Protein AF-S4XL05-F1 (afdb_monomer)

pLDDT: mean 90.54, std 8.19, range [59.97, 98.25]

Solvent-accessible surface area (backbone atoms only — not comparable to full-atom values): 10954 Å² total; per-residue (Å²): 71,39,59,33,28,29,67,93,35,72,50,73,53,72,49,68,49,98,87,71,51,77,45,82,46,78,39,52,21,44,72,22,72,42,47,60,57,83,82,45,71,68,46,57,101,87,44,79,38,60,66,60,34,13,44,48,33,3,47,52,53,62,66,53,40,74,71,75,60,92,68,80,68,44,71,27,34,97,87,37,78,71,53,74,66,54,45,67,56,27,65,36,46,32,24,37,13,27,32,29,69,77,47,86,90,49,83,57,41,38,37,18,16,16,28,81,89,11,45,69,59,24,55,77,64,50,46,27,41,31,66,23,43,83,46,63,40,91,86,80,67,49,76,44,75,40,51,47,82,81,35,41,66,77,45,48,37,86,74,46,20,77,45,58,44,90,86,79,57,24,58,34,40,29,52,63,41,67,94,82,34,81,77,47,59,34,67,48,31,29,17,39,17,30,55,70,79,133

Nearest PDB structures (foldseek):
  1a6r-assembly1_A  TM=4.805E-01  e=1.455E+00  Saccharomyces cerevisiae
  8q72-assembly1_J  TM=6.892E-01  e=5.358E+00  Escherichia coli
  2dzy-assembly1_A  TM=4.688E-01  e=1.865E+00  Saccharomyces cerevisiae
  2yjf-assembly2_D  TM=3.693E-01  e=6.066E+00  Oryctolagus cuniculus

Radius of gyration: 18.15 Å; Cα contacts (8 Å, |Δi|>4): 423; chains: 1; bounding box: 49×52×52 Å

Organism: NCBI:txid1254432

Sequence (198 aa):
MSCSLRPDQTFSFSWTDANGVVHPEVYRGDLGYAHWWTTTPLGTATTNNTYVQGQITACLAARMNWYGVSVRISLRNNEMASTPEERAAFPVREGAFWGNVFSTTQAPYLRACYSPAGVARARQLQRDCAAGHLSVDPVTGATAVQPCGSMQIVGSCDTVCNGKDYVNGFYRGCIRNSSVSPWERTDEVITTFLTAGP

Secondary structure (DSSP, 8-state):
-TTTS-TT-EEEEEEE-TTS-EEEEEEE--S-TTGGGGTS-SB-SS-B-HHHHHHHHHHHHHH--TT-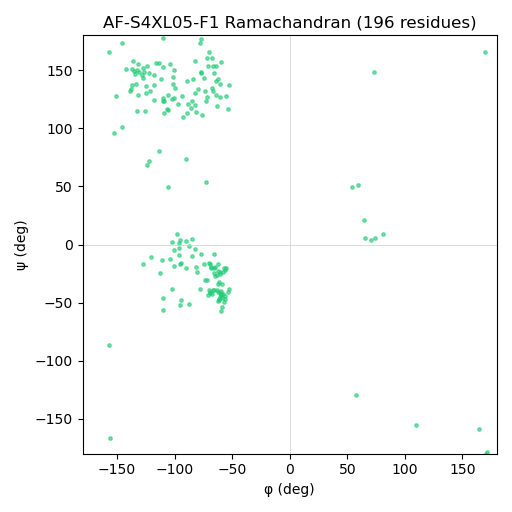-----EEESSSSPPPHHHHHH--EEEEEEEEESS-SSS--EEEEEE-GGGHHHHHHTT--TTT-EEEE-TTT--EEEE-STTEEEEEEHHHHEEEE-TTT--EEEEEEETTTEEEEEES--EEEEEPPP-

Foldseek 3Di:
DALAADQPDKDWDWDADPVRDIDIDIDGYHNNNNPCVVPDPCADPPGHPQLSLFLSLFVVLQQDAPVPDDADKQKDAPSRDDDPVNCQQFVAWFWKKTWGQPDPPDHGAIEIAGAPRRCVVCVVRRNCQRPADWDADPVPRDTDGHHDDRYDHPYHLVPQAPAADPPRGHTAFGQHDVVVPSRHTDRSMMIITHGDDD

Structure (mmCIF, N/CA/C/O backbone):
data_AF-S4XL05-F1
#
_entry.id   AF-S4XL05-F1
#
loop_
_atom_site.group_PDB
_atom_site.id
_atom_site.type_symbol
_atom_site.label_atom_id
_atom_site.label_alt_id
_atom_site.label_comp_id
_atom_site.label_asym_id
_atom_site.label_entity_id
_atom_site.label_seq_id
_atom_site.pdbx_PDB_ins_code
_atom_site.Cartn_x
_atom_site.Cartn_y
_atom_site.Cartn_z
_atom_site.occupancy
_atom_site.B_iso_or_equiv
_atom_site.auth_seq_id
_atom_site.auth_comp_id
_atom_site.auth_asym_id
_atom_site.auth_atom_id
_atom_site.pdbx_PDB_model_num
ATOM 1 N N . MET A 1 1 ? 15.005 8.178 -2.106 1.00 67.94 1 MET A N 1
ATOM 2 C CA . MET A 1 1 ? 14.517 7.219 -3.125 1.00 67.94 1 MET A CA 1
ATOM 3 C C . MET A 1 1 ? 14.311 5.831 -2.500 1.00 67.94 1 MET A C 1
ATOM 5 O O . MET A 1 1 ? 14.899 4.862 -2.954 1.00 67.94 1 MET A O 1
ATOM 9 N N . SER A 1 2 ? 13.509 5.713 -1.430 1.00 77.38 2 SER A N 1
ATOM 10 C CA . SER A 1 2 ? 13.518 4.497 -0.589 1.00 77.38 2 SER A CA 1
ATOM 11 C C . SER A 1 2 ? 12.908 3.268 -1.280 1.00 77.38 2 SER A C 1
ATOM 13 O O . SER A 1 2 ? 13.514 2.208 -1.257 1.00 77.38 2 SER A O 1
ATOM 15 N N . CYS A 1 3 ? 11.775 3.406 -1.979 1.00 81.00 3 CYS A N 1
ATOM 16 C CA . CYS A 1 3 ? 11.134 2.290 -2.694 1.00 81.00 3 CYS A CA 1
ATOM 17 C C . CYS A 1 3 ? 11.897 1.798 -3.936 1.00 81.00 3 CYS A C 1
ATOM 19 O O . CYS A 1 3 ? 11.588 0.729 -4.453 1.00 81.00 3 CYS A O 1
ATOM 21 N N . SER A 1 4 ? 12.853 2.571 -4.450 1.00 77.62 4 SER A N 1
ATOM 22 C CA . SER A 1 4 ? 13.561 2.249 -5.690 1.00 77.62 4 SER A CA 1
ATOM 23 C C . SER A 1 4 ? 15.012 1.873 -5.439 1.00 77.62 4 SER A C 1
ATOM 25 O O . SER A 1 4 ? 15.424 0.777 -5.790 1.00 77.62 4 SER A O 1
ATOM 27 N N . LEU A 1 5 ? 15.787 2.742 -4.799 1.00 80.75 5 LEU A N 1
ATOM 28 C CA . LEU A 1 5 ? 17.223 2.549 -4.628 1.00 80.75 5 LEU A CA 1
ATOM 29 C C . LEU A 1 5 ? 17.532 1.773 -3.345 1.00 80.75 5 LEU A C 1
ATOM 31 O O . LEU A 1 5 ? 16.891 1.993 -2.315 1.00 80.75 5 LEU A O 1
ATOM 35 N N . ARG A 1 6 ? 18.519 0.875 -3.409 1.00 83.25 6 ARG A N 1
ATOM 36 C CA . ARG A 1 6 ? 19.076 0.147 -2.254 1.00 83.25 6 ARG A CA 1
ATOM 37 C C . ARG A 1 6 ? 19.886 1.080 -1.341 1.00 83.25 6 ARG A C 1
ATOM 39 O O . ARG A 1 6 ? 20.255 2.168 -1.789 1.00 83.25 6 ARG A O 1
ATOM 46 N N . PRO A 1 7 ? 20.236 0.678 -0.103 1.00 85.00 7 PRO A N 1
ATOM 47 C CA . PRO A 1 7 ? 21.012 1.532 0.799 1.00 85.00 7 PRO A CA 1
ATOM 48 C C . PRO A 1 7 ? 22.399 1.908 0.249 1.00 85.00 7 PRO A C 1
ATOM 50 O O . PRO A 1 7 ? 22.938 2.947 0.618 1.00 85.00 7 PRO A O 1
ATOM 53 N N . ASP A 1 8 ? 22.966 1.083 -0.642 1.00 85.75 8 ASP A N 1
ATOM 54 C CA . ASP A 1 8 ? 24.247 1.306 -1.330 1.00 85.75 8 ASP A CA 1
ATOM 55 C C . ASP A 1 8 ? 24.139 2.215 -2.568 1.00 85.75 8 ASP A C 1
ATOM 57 O O . ASP A 1 8 ? 25.151 2.531 -3.189 1.00 85.75 8 ASP A O 1
ATOM 61 N N . GLN A 1 9 ? 22.933 2.648 -2.941 1.00 84.12 9 GLN A N 1
ATOM 62 C CA . GLN A 1 9 ? 22.677 3.436 -4.145 1.00 84.12 9 GLN A CA 1
ATOM 63 C C . GLN A 1 9 ? 22.255 4.872 -3.806 1.00 84.12 9 GLN A C 1
ATOM 65 O O . GLN A 1 9 ? 21.487 5.130 -2.874 1.00 84.12 9 GLN A O 1
ATOM 70 N N . THR A 1 10 ? 22.713 5.827 -4.614 1.00 87.19 10 THR A N 1
ATOM 71 C CA . THR A 1 10 ? 22.344 7.243 -4.517 1.00 87.19 10 THR A CA 1
ATOM 72 C C . THR A 1 10 ? 21.980 7.800 -5.889 1.00 87.19 10 THR A C 1
ATOM 74 O O . THR A 1 10 ? 22.483 7.350 -6.917 1.00 87.19 10 THR A O 1
ATOM 77 N N . PHE A 1 11 ? 21.082 8.781 -5.905 1.00 85.56 11 PHE A N 1
ATOM 78 C CA . PHE A 1 11 ? 20.771 9.584 -7.081 1.00 85.56 11 PHE A CA 1
ATOM 79 C C . PHE A 1 11 ? 21.126 11.034 -6.786 1.00 85.56 11 PHE A C 1
ATOM 81 O O . PHE A 1 11 ? 20.625 11.594 -5.810 1.00 85.56 11 PHE A O 1
ATOM 88 N N . SER A 1 12 ? 21.972 11.623 -7.625 1.00 91.25 12 SER A N 1
ATOM 89 C CA . SER A 1 12 ? 22.427 13.000 -7.467 1.00 91.25 12 SER A CA 1
ATOM 90 C C . SER A 1 12 ? 22.147 13.791 -8.736 1.00 91.25 12 SER A C 1
ATOM 92 O O . SER A 1 12 ? 22.410 13.308 -9.836 1.00 91.25 12 SER A O 1
ATOM 94 N N . PHE A 1 13 ? 21.643 15.008 -8.586 1.00 92.06 13 PHE A N 1
ATOM 95 C CA . PHE A 1 13 ? 21.501 15.965 -9.680 1.00 92.06 13 PHE A CA 1
ATOM 96 C C . PHE A 1 13 ? 21.715 17.381 -9.158 1.00 92.06 13 PHE A C 1
ATOM 98 O O . PHE A 1 13 ? 21.847 17.595 -7.957 1.00 92.06 13 PHE A O 1
ATOM 105 N N . SER A 1 14 ? 21.749 18.353 -10.057 1.00 95.69 14 SER A N 1
ATOM 106 C CA . SER A 1 14 ? 21.735 19.763 -9.690 1.00 95.69 14 SER A CA 1
ATOM 107 C C . SER A 1 14 ? 20.651 20.489 -10.463 1.00 95.69 14 SER A C 1
ATOM 109 O O . SER A 1 14 ? 20.404 20.167 -11.626 1.00 95.69 14 SER A O 1
ATOM 111 N N . TRP A 1 15 ? 20.033 21.481 -9.841 1.00 93.88 15 TRP A N 1
ATOM 112 C CA . TRP A 1 15 ? 19.086 22.375 -10.495 1.00 93.88 15 TRP A CA 1
ATOM 113 C C . TRP A 1 15 ? 19.494 23.827 -10.252 1.00 93.88 15 TRP A C 1
ATOM 115 O O . TRP A 1 15 ? 20.165 24.132 -9.271 1.00 93.88 15 TRP A O 1
ATOM 125 N N . THR A 1 16 ? 19.138 24.717 -11.173 1.00 97.44 16 THR A N 1
ATOM 126 C CA . THR A 1 16 ? 19.448 26.146 -11.063 1.00 97.44 16 THR A CA 1
ATOM 127 C C . THR A 1 16 ? 18.181 26.900 -10.701 1.00 97.44 16 THR A C 1
ATOM 129 O O . THR A 1 16 ? 17.148 26.706 -11.345 1.00 97.44 16 THR A O 1
ATOM 132 N N . ASP A 1 17 ? 18.239 27.731 -9.664 1.00 95.31 17 ASP A N 1
ATOM 133 C CA . ASP A 1 17 ? 17.101 28.554 -9.265 1.00 95.31 17 ASP A CA 1
ATOM 134 C C . ASP A 1 17 ? 16.911 29.781 -10.171 1.00 95.31 17 ASP A C 1
ATOM 136 O O . ASP A 1 17 ? 17.699 30.058 -11.078 1.00 95.31 17 ASP A O 1
ATOM 140 N N . ALA A 1 18 ? 15.847 30.545 -9.916 1.00 95.44 18 ALA A N 1
ATOM 141 C CA . ALA A 1 18 ? 15.533 31.752 -10.680 1.00 95.44 18 ALA A CA 1
ATOM 142 C C . ALA A 1 18 ? 16.612 32.852 -10.578 1.00 95.44 18 ALA A C 1
ATOM 144 O O . ALA A 1 18 ? 16.637 33.753 -11.413 1.00 95.44 18 ALA A O 1
ATOM 145 N N . ASN A 1 19 ? 17.504 32.776 -9.586 1.00 96.50 19 ASN A N 1
ATOM 146 C CA . ASN A 1 19 ? 18.608 33.712 -9.379 1.00 96.50 19 ASN A CA 1
ATOM 147 C C . ASN A 1 19 ? 19.922 33.216 -10.009 1.00 96.50 19 ASN A C 1
ATOM 149 O O . ASN A 1 19 ? 20.957 33.863 -9.851 1.00 96.50 19 ASN A O 1
ATOM 153 N N . GLY A 1 20 ? 19.907 32.077 -10.710 1.00 96.06 20 GLY A N 1
ATOM 154 C CA . GLY A 1 20 ? 21.095 31.494 -11.329 1.00 96.06 20 GLY A CA 1
ATOM 155 C C . GLY A 1 20 ? 21.976 30.687 -10.369 1.00 96.06 20 GLY A C 1
ATOM 156 O O . GLY A 1 20 ? 23.074 30.287 -10.756 1.00 96.06 20 GLY A O 1
ATOM 157 N N . VAL A 1 21 ? 21.531 30.422 -9.136 1.00 97.50 21 VAL A N 1
ATOM 158 C CA . VAL A 1 21 ? 22.295 29.633 -8.159 1.00 97.50 21 VAL A CA 1
ATOM 159 C C . VAL A 1 21 ? 22.084 28.146 -8.424 1.00 97.50 21 VAL A C 1
ATOM 161 O O . VAL A 1 21 ? 20.953 27.686 -8.563 1.00 97.50 21 VAL A O 1
ATOM 164 N N . VAL A 1 22 ? 23.178 27.384 -8.498 1.00 97.06 22 VAL A N 1
ATOM 165 C CA . VAL A 1 22 ? 23.147 25.924 -8.667 1.00 97.06 22 VAL A CA 1
ATOM 166 C C . VAL A 1 22 ? 22.990 25.247 -7.306 1.00 97.06 22 VAL A C 1
ATOM 168 O O . VAL A 1 22 ? 23.831 25.414 -6.424 1.00 97.06 22 VAL A O 1
ATOM 171 N N . HIS A 1 23 ? 21.952 24.429 -7.167 1.00 95.44 23 HIS A N 1
ATOM 172 C CA . HIS A 1 23 ? 21.632 23.647 -5.976 1.00 95.44 23 HIS A CA 1
ATOM 173 C C . HIS A 1 23 ? 21.884 22.158 -6.246 1.00 95.44 23 HIS A C 1
ATOM 175 O O . HIS A 1 23 ? 21.195 21.576 -7.090 1.00 95.44 23 HIS A O 1
ATOM 181 N N . PRO A 1 24 ? 22.875 21.524 -5.591 1.00 95.69 24 PRO A N 1
ATOM 182 C CA . PRO A 1 24 ? 23.078 20.083 -5.678 1.00 95.69 24 PRO A CA 1
ATOM 183 C C . PRO A 1 24 ? 22.101 19.337 -4.761 1.00 95.69 24 PRO A C 1
ATOM 185 O O . PRO A 1 24 ? 21.969 19.653 -3.582 1.00 95.69 24 PRO A O 1
ATOM 188 N N . GLU A 1 25 ? 21.475 18.291 -5.286 1.00 94.00 25 GLU A N 1
ATOM 189 C CA . GLU A 1 25 ? 20.555 17.407 -4.576 1.00 94.00 25 GLU A CA 1
ATOM 190 C C . GLU A 1 25 ? 21.106 15.982 -4.554 1.00 94.00 25 GLU A C 1
ATOM 192 O O . GLU A 1 25 ? 21.588 15.475 -5.571 1.00 94.00 25 GLU A O 1
ATOM 197 N N . VAL A 1 26 ? 21.008 15.313 -3.401 1.00 90.38 26 VAL A N 1
ATOM 198 C CA . VAL A 1 26 ? 21.433 13.916 -3.236 1.00 90.38 26 VAL A CA 1
ATOM 199 C C . VAL A 1 26 ? 20.356 13.125 -2.508 1.00 90.38 26 VAL A C 1
ATOM 201 O O . VAL A 1 26 ? 20.105 13.309 -1.318 1.00 90.38 26 VAL A O 1
ATOM 204 N N . TYR A 1 27 ? 19.775 12.156 -3.205 1.00 85.81 27 TYR A N 1
ATOM 205 C CA . TYR A 1 27 ? 18.782 11.245 -2.660 1.00 85.81 27 TYR A CA 1
ATOM 206 C C . TYR A 1 27 ? 19.389 9.867 -2.434 1.00 85.81 27 TYR A C 1
ATOM 208 O O . TYR A 1 27 ? 19.727 9.155 -3.380 1.00 85.81 27 TYR A O 1
ATOM 216 N N . ARG A 1 28 ? 19.459 9.446 -1.170 1.00 86.19 28 ARG A N 1
ATOM 217 C CA . ARG A 1 28 ? 19.870 8.083 -0.814 1.00 86.19 28 ARG A CA 1
ATOM 218 C C . ARG A 1 28 ? 18.740 7.075 -1.041 1.00 86.19 28 ARG A C 1
ATOM 220 O O . ARG A 1 28 ? 17.547 7.411 -0.934 1.00 86.19 28 ARG A O 1
ATOM 227 N N . GLY A 1 29 ? 19.123 5.857 -1.403 1.00 84.56 29 GLY A N 1
ATOM 228 C CA . GLY A 1 29 ? 18.263 4.686 -1.343 1.00 84.56 29 GLY A CA 1
ATOM 229 C C . GLY A 1 29 ? 18.122 4.135 0.072 1.00 84.56 29 GLY A C 1
ATOM 230 O O . GLY A 1 29 ? 18.737 4.635 1.012 1.00 84.56 29 GLY A O 1
ATOM 231 N N . ASP A 1 30 ? 17.240 3.152 0.219 1.00 82.94 30 ASP A N 1
ATOM 232 C CA . ASP A 1 30 ? 16.905 2.506 1.488 1.00 82.94 30 ASP A CA 1
ATOM 233 C C . ASP A 1 30 ? 16.321 1.108 1.211 1.00 82.94 30 ASP A C 1
ATOM 235 O O . ASP A 1 30 ? 17.077 0.156 1.103 1.00 82.94 30 ASP A O 1
ATOM 239 N N . LEU A 1 31 ? 15.017 0.947 0.971 1.00 80.50 31 LEU A N 1
ATOM 240 C CA . LEU A 1 31 ? 14.412 -0.383 0.792 1.00 80.50 31 LEU A CA 1
ATOM 241 C C . LEU A 1 31 ? 14.957 -1.151 -0.428 1.00 80.50 31 LEU A C 1
ATOM 243 O O . LEU A 1 31 ? 15.034 -2.374 -0.399 1.00 80.50 31 LEU A O 1
ATOM 247 N N . GLY A 1 32 ? 15.301 -0.450 -1.516 1.00 75.06 32 GLY A N 1
ATOM 248 C CA . GLY A 1 32 ? 15.831 -1.086 -2.727 1.00 75.06 32 GLY A CA 1
ATOM 249 C C . GLY A 1 32 ? 14.859 -2.016 -3.436 1.00 75.06 32 GLY A C 1
ATOM 250 O O . GLY A 1 3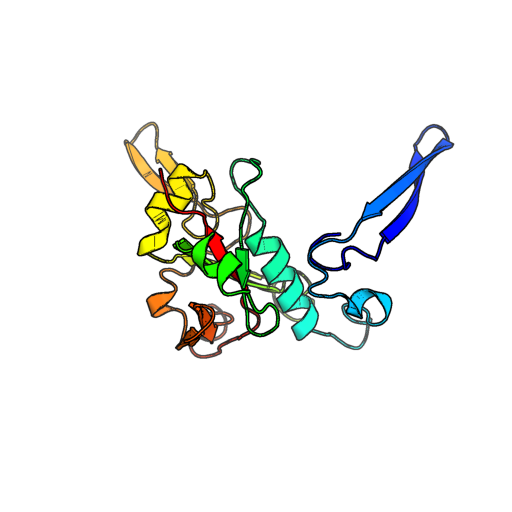2 ? 15.280 -2.896 -4.188 1.00 75.06 32 GLY A O 1
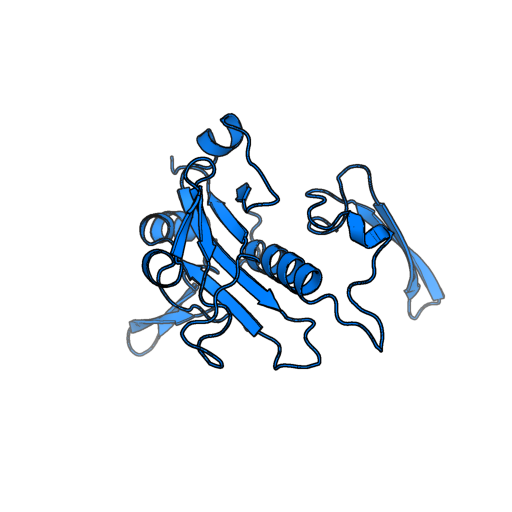ATOM 251 N N . TYR A 1 33 ? 13.564 -1.829 -3.180 1.00 76.44 33 TYR A N 1
ATOM 252 C CA . TYR A 1 33 ? 12.542 -2.753 -3.633 1.00 76.44 33 TYR A CA 1
ATOM 253 C C . TYR A 1 33 ? 12.519 -2.879 -5.161 1.00 76.44 33 TYR A C 1
ATOM 255 O O . TYR A 1 33 ? 12.566 -3.983 -5.688 1.00 76.44 33 TYR A O 1
ATOM 263 N N . ALA A 1 34 ? 12.595 -1.750 -5.864 1.00 73.50 34 ALA A N 1
ATOM 264 C CA . ALA A 1 34 ? 12.744 -1.707 -7.314 1.00 73.50 34 ALA A CA 1
ATOM 265 C C . ALA A 1 34 ? 14.165 -1.312 -7.757 1.00 73.50 34 ALA A C 1
ATOM 267 O O . ALA A 1 34 ? 14.337 -0.427 -8.595 1.00 73.50 34 ALA A O 1
ATOM 268 N N . HIS A 1 35 ? 15.197 -1.955 -7.203 1.00 70.31 35 HIS A N 1
ATOM 269 C CA . HIS A 1 35 ? 16.605 -1.622 -7.485 1.00 70.31 35 HIS A CA 1
ATOM 270 C C . HIS A 1 35 ? 17.000 -1.717 -8.965 1.00 70.31 35 HIS A C 1
ATOM 272 O O . HIS A 1 35 ? 17.941 -1.051 -9.391 1.00 70.31 35 HIS A O 1
ATOM 278 N N . TRP A 1 36 ? 16.276 -2.507 -9.762 1.00 72.31 36 TRP A N 1
ATOM 279 C CA . TRP A 1 36 ? 16.452 -2.601 -11.215 1.00 72.31 36 TRP A CA 1
ATOM 280 C C . TRP A 1 36 ? 16.109 -1.307 -11.965 1.00 72.31 36 TRP A C 1
ATOM 282 O O . TRP A 1 36 ? 16.408 -1.203 -13.151 1.00 72.31 36 TRP A O 1
ATOM 292 N N . TRP A 1 37 ? 15.533 -0.291 -11.314 1.00 70.56 37 TRP A N 1
ATOM 293 C CA . TRP A 1 37 ? 15.337 1.038 -11.907 1.00 70.56 37 TRP A CA 1
ATOM 294 C C . TRP A 1 37 ? 16.615 1.701 -12.409 1.00 70.56 37 TRP A C 1
ATOM 296 O O . TRP A 1 37 ? 16.545 2.575 -13.268 1.00 70.56 37 TRP A O 1
ATOM 306 N N . THR A 1 38 ? 1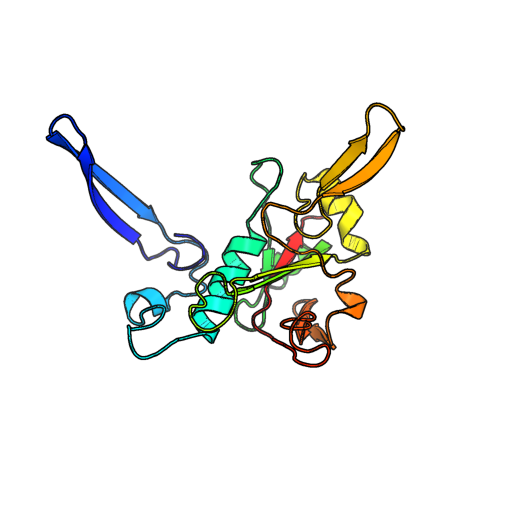7.782 1.296 -11.912 1.00 69.50 38 THR A N 1
ATOM 307 C CA . THR A 1 38 ? 19.051 1.809 -12.437 1.00 69.50 38 THR A CA 1
ATOM 308 C C . THR A 1 38 ? 19.336 1.345 -13.865 1.00 69.50 38 THR A C 1
ATOM 310 O O . THR A 1 38 ? 20.145 1.968 -14.545 1.00 69.50 38 THR A O 1
ATOM 313 N N . THR A 1 39 ? 18.692 0.271 -14.330 1.00 72.88 39 THR A N 1
ATOM 314 C CA . THR A 1 39 ? 18.932 -0.328 -15.653 1.00 72.88 39 THR A CA 1
ATOM 315 C C . THR A 1 39 ? 17.665 -0.515 -16.484 1.00 72.88 39 THR A C 1
ATOM 317 O O . THR A 1 39 ? 17.759 -0.700 -17.694 1.00 72.88 39 THR A O 1
ATOM 320 N N . THR A 1 40 ? 16.484 -0.457 -15.865 1.00 73.31 40 THR A N 1
ATOM 321 C CA . THR A 1 40 ? 15.197 -0.728 -16.513 1.00 73.31 40 THR A CA 1
ATOM 322 C C . THR A 1 40 ? 14.242 0.449 -16.315 1.00 73.31 40 THR A C 1
ATOM 324 O O . THR A 1 40 ? 13.830 0.706 -15.179 1.00 73.31 40 THR A O 1
ATOM 327 N N . PRO A 1 41 ? 13.844 1.158 -17.388 1.00 75.69 41 PRO A N 1
ATOM 328 C CA . PRO A 1 41 ? 12.867 2.232 -17.270 1.00 75.69 41 PRO A CA 1
ATOM 329 C C . PRO A 1 41 ? 11.485 1.680 -16.878 1.00 75.69 41 PRO A C 1
ATOM 331 O O . PRO A 1 41 ? 11.133 0.546 -17.203 1.00 75.69 41 PRO A O 1
ATOM 334 N N . LEU A 1 42 ? 10.668 2.515 -16.224 1.00 76.12 42 LEU A N 1
ATOM 335 C CA . LEU A 1 42 ? 9.256 2.228 -15.892 1.00 76.12 42 LEU A CA 1
ATOM 336 C C . LEU A 1 42 ? 8.392 1.858 -17.111 1.00 76.12 42 LEU A C 1
ATOM 338 O O . LEU A 1 42 ? 7.311 1.284 -16.978 1.00 76.12 42 LEU A O 1
ATOM 342 N N . GLY A 1 43 ? 8.862 2.239 -18.289 1.00 72.00 43 GLY A N 1
ATOM 343 C CA . GLY A 1 43 ? 8.272 2.021 -19.592 1.00 72.00 43 GLY A CA 1
ATOM 344 C C . GLY A 1 43 ? 9.032 2.860 -20.615 1.00 72.00 43 GLY A C 1
ATOM 345 O O . GLY A 1 43 ? 9.800 3.755 -20.260 1.00 72.00 43 GLY A O 1
ATOM 346 N N . THR A 1 44 ? 8.832 2.567 -21.887 1.00 67.50 44 THR A N 1
ATOM 347 C CA . THR A 1 44 ? 9.212 3.443 -22.995 1.00 67.50 44 THR A CA 1
ATOM 348 C C . THR A 1 44 ? 7.946 4.009 -23.635 1.00 67.50 44 THR A C 1
ATOM 350 O O . THR A 1 44 ? 6.832 3.637 -23.264 1.00 67.50 44 THR A O 1
ATOM 353 N N . ALA A 1 45 ? 8.096 4.872 -24.641 1.00 60.78 45 ALA A N 1
ATOM 354 C CA . ALA A 1 45 ? 6.961 5.324 -25.445 1.00 60.78 45 ALA A CA 1
ATOM 355 C C . ALA A 1 45 ? 6.190 4.163 -26.117 1.00 60.78 45 ALA A C 1
ATOM 357 O O . ALA A 1 45 ? 5.035 4.343 -26.493 1.00 60.78 45 ALA A O 1
ATOM 358 N N . THR A 1 46 ? 6.806 2.983 -26.267 1.00 59.97 46 THR A N 1
ATOM 359 C CA . THR A 1 46 ? 6.237 1.827 -26.980 1.00 59.97 46 THR A CA 1
ATOM 360 C C . THR A 1 46 ? 6.081 0.566 -26.125 1.00 59.97 46 THR A C 1
ATOM 362 O O . THR A 1 46 ? 5.419 -0.376 -26.553 1.00 59.97 46 THR A O 1
ATOM 365 N N . THR A 1 47 ? 6.643 0.523 -24.914 1.00 65.38 47 THR A N 1
ATOM 366 C CA . THR A 1 47 ? 6.545 -0.625 -23.998 1.00 65.38 47 THR A CA 1
ATOM 367 C C . THR A 1 47 ? 6.159 -0.173 -22.599 1.00 65.38 47 THR A C 1
ATOM 369 O O . THR A 1 47 ? 6.793 0.702 -22.020 1.00 65.38 47 THR A O 1
ATOM 372 N N . ASN A 1 48 ? 5.126 -0.786 -22.024 1.00 75.38 48 ASN A N 1
ATOM 373 C CA . ASN A 1 48 ? 4.665 -0.459 -20.681 1.00 75.38 48 ASN A CA 1
ATOM 374 C C . ASN A 1 48 ? 5.055 -1.583 -19.707 1.00 75.38 48 ASN A C 1
ATOM 376 O O . ASN A 1 48 ? 4.591 -2.711 -19.863 1.00 75.38 48 ASN A O 1
ATOM 380 N N . ASN A 1 49 ? 5.910 -1.301 -18.715 1.00 84.56 49 ASN A N 1
ATOM 381 C CA . ASN A 1 49 ? 6.261 -2.275 -17.680 1.00 84.56 49 ASN A CA 1
ATOM 382 C C . ASN A 1 49 ? 5.285 -2.154 -16.502 1.00 84.56 49 ASN A C 1
ATOM 384 O O . ASN A 1 49 ? 5.606 -1.617 -15.439 1.00 84.56 49 ASN A O 1
ATOM 388 N N . THR A 1 50 ? 4.059 -2.637 -16.716 1.00 86.69 50 THR A N 1
ATOM 389 C CA . THR A 1 50 ? 2.950 -2.496 -15.760 1.00 86.69 50 THR A CA 1
ATOM 390 C C . THR A 1 50 ? 3.236 -3.162 -14.422 1.00 86.69 50 THR A C 1
ATOM 392 O O . THR A 1 50 ? 2.803 -2.648 -13.397 1.00 86.69 50 THR A O 1
ATOM 395 N N . TYR A 1 51 ? 4.004 -4.254 -14.424 1.00 86.62 51 TYR A N 1
ATOM 396 C CA . TYR A 1 51 ? 4.439 -4.924 -13.203 1.00 86.62 51 TYR A CA 1
ATOM 397 C C . TYR A 1 51 ? 5.249 -3.977 -12.310 1.00 86.62 51 TYR A C 1
ATOM 399 O O . TYR A 1 51 ? 4.898 -3.738 -11.157 1.00 86.62 51 TYR A O 1
ATOM 407 N N . VAL A 1 52 ? 6.297 -3.359 -12.864 1.00 84.69 52 VAL A N 1
ATOM 408 C CA . VAL A 1 52 ? 7.172 -2.443 -12.113 1.00 84.69 52 VAL A CA 1
ATOM 409 C C . VAL A 1 52 ? 6.422 -1.191 -11.669 1.00 84.69 52 VAL A C 1
ATOM 411 O O . VAL A 1 52 ? 6.600 -0.722 -10.544 1.00 84.69 52 VAL A O 1
ATOM 414 N N . GLN A 1 53 ? 5.551 -0.662 -12.527 1.00 88.81 53 GLN A N 1
ATOM 415 C CA . GLN A 1 53 ? 4.682 0.452 -12.161 1.00 88.81 53 GLN A CA 1
ATOM 416 C C . GLN A 1 53 ? 3.774 0.099 -10.984 1.00 88.81 53 GLN A C 1
ATOM 418 O O . GLN A 1 53 ? 3.639 0.905 -10.060 1.00 88.81 53 GLN A O 1
ATOM 423 N N . GLY A 1 54 ? 3.188 -1.100 -10.998 1.00 90.94 54 GLY A N 1
ATOM 424 C CA . GLY A 1 54 ? 2.324 -1.588 -9.933 1.00 90.94 54 GLY A CA 1
ATOM 425 C C . GLY A 1 54 ? 3.059 -1.717 -8.607 1.00 90.94 54 GLY A C 1
ATOM 426 O O . GLY A 1 54 ? 2.634 -1.149 -7.601 1.00 90.94 54 GLY A O 1
ATOM 427 N N . GLN A 1 55 ? 4.230 -2.349 -8.631 1.00 89.19 55 GLN A N 1
ATOM 428 C CA . GLN A 1 55 ? 5.066 -2.554 -7.448 1.00 89.19 55 GLN A CA 1
ATOM 429 C C . GLN A 1 55 ? 5.497 -1.240 -6.782 1.00 89.19 55 GLN A C 1
ATOM 431 O O . GLN A 1 55 ? 5.453 -1.086 -5.558 1.00 89.19 55 GLN A O 1
ATOM 436 N N . ILE A 1 56 ? 5.843 -0.234 -7.578 1.00 88.62 56 ILE A N 1
ATOM 437 C CA . ILE A 1 56 ? 6.278 1.062 -7.045 1.00 88.62 56 ILE A CA 1
ATOM 438 C C . ILE A 1 56 ? 5.099 1.889 -6.579 1.00 88.62 56 ILE A C 1
ATOM 440 O O . ILE A 1 56 ? 5.176 2.520 -5.526 1.00 88.62 56 ILE A O 1
ATOM 444 N N . THR A 1 57 ? 3.986 1.828 -7.306 1.00 92.69 57 THR A N 1
ATOM 445 C CA . THR A 1 57 ? 2.729 2.424 -6.856 1.00 92.69 57 THR A CA 1
ATOM 446 C C . THR A 1 57 ? 2.326 1.859 -5.492 1.00 92.69 57 THR A C 1
ATOM 448 O O . THR A 1 57 ? 2.032 2.629 -4.579 1.00 92.69 57 THR A O 1
ATOM 451 N N . ALA A 1 58 ? 2.383 0.535 -5.318 1.00 94.44 58 ALA A N 1
ATOM 452 C CA . ALA A 1 58 ? 2.091 -0.139 -4.057 1.00 94.44 58 ALA A CA 1
ATOM 453 C C . ALA A 1 58 ? 3.027 0.322 -2.925 1.00 94.44 58 ALA A C 1
ATOM 455 O O . ALA A 1 58 ? 2.565 0.596 -1.818 1.00 94.44 58 ALA A O 1
ATOM 456 N N . CYS A 1 59 ? 4.327 0.478 -3.199 1.00 92.62 59 CYS A N 1
ATOM 457 C CA . CYS A 1 59 ? 5.295 0.892 -2.181 1.00 92.62 59 CYS A CA 1
ATOM 458 C C . CYS A 1 59 ? 5.094 2.351 -1.758 1.00 92.62 59 CYS A C 1
ATOM 460 O O . CYS A 1 59 ? 5.146 2.668 -0.567 1.00 92.62 59 CYS A O 1
ATOM 462 N N . LEU A 1 60 ? 4.819 3.236 -2.721 1.00 91.88 60 LEU A N 1
ATOM 463 C CA . LEU A 1 60 ? 4.485 4.633 -2.448 1.00 91.88 60 LEU A CA 1
ATOM 464 C C . LEU A 1 60 ? 3.208 4.725 -1.609 1.00 91.88 60 LEU A C 1
ATOM 466 O O . LEU A 1 60 ? 3.210 5.387 -0.574 1.00 91.88 60 LEU A O 1
ATOM 470 N N . ALA A 1 61 ? 2.157 4.003 -2.001 1.00 95.25 61 ALA A N 1
ATOM 471 C CA . ALA A 1 61 ? 0.884 3.946 -1.288 1.00 95.25 61 ALA A CA 1
ATOM 472 C C . ALA A 1 61 ? 1.034 3.453 0.156 1.00 95.25 61 ALA A C 1
ATOM 474 O O . ALA A 1 61 ? 0.523 4.083 1.078 1.00 95.25 61 ALA A O 1
ATOM 475 N N . ALA A 1 62 ? 1.801 2.381 0.364 1.00 95.06 62 ALA A N 1
ATOM 476 C CA . ALA A 1 62 ? 2.077 1.814 1.683 1.00 95.06 62 ALA A CA 1
ATOM 477 C C . ALA A 1 62 ? 2.789 2.797 2.633 1.00 95.06 62 ALA A C 1
ATOM 479 O O . ALA A 1 62 ? 2.707 2.667 3.858 1.00 95.06 62 ALA A O 1
ATOM 480 N N . ARG A 1 63 ? 3.492 3.793 2.087 1.00 92.56 63 ARG A N 1
ATOM 481 C CA . ARG A 1 63 ? 4.197 4.828 2.853 1.00 92.56 63 ARG A CA 1
ATOM 482 C C . ARG A 1 63 ? 3.401 6.120 3.023 1.00 92.56 63 ARG A C 1
ATOM 484 O O . ARG A 1 63 ? 3.830 6.968 3.802 1.00 92.56 63 ARG A O 1
ATOM 491 N N . MET A 1 64 ? 2.266 6.274 2.343 1.00 92.44 64 MET A N 1
ATOM 492 C CA . MET A 1 64 ? 1.405 7.437 2.536 1.00 92.44 64 MET A CA 1
ATOM 493 C C . MET A 1 64 ? 0.864 7.454 3.963 1.00 92.44 64 MET A C 1
ATOM 495 O O . MET A 1 64 ? 0.502 6.419 4.524 1.00 92.44 64 MET A O 1
ATOM 499 N N . ASN A 1 65 ? 0.803 8.649 4.542 1.00 90.25 65 ASN A N 1
ATOM 500 C CA . ASN A 1 65 ? 0.185 8.860 5.834 1.00 90.25 65 ASN A CA 1
ATOM 501 C C . ASN A 1 65 ? -0.627 10.156 5.832 1.00 90.25 65 ASN A C 1
ATOM 503 O O . ASN A 1 65 ? -0.117 11.201 5.436 1.00 90.25 65 ASN A O 1
ATOM 507 N N . TRP A 1 66 ? -1.863 10.083 6.324 1.00 93.94 66 TRP A N 1
ATOM 508 C CA . TRP A 1 66 ? -2.769 11.224 6.455 1.00 93.94 66 TRP A CA 1
ATOM 509 C C . TRP A 1 66 ? -2.179 12.340 7.321 1.00 93.94 66 TRP A C 1
ATOM 511 O O . TRP A 1 66 ? -2.259 13.515 6.981 1.00 93.94 66 TRP A O 1
ATOM 521 N N . TYR A 1 67 ? -1.556 11.965 8.438 1.00 93.31 67 TYR A N 1
ATOM 522 C CA . TYR A 1 67 ? -1.133 12.908 9.473 1.00 93.31 67 TYR A CA 1
ATOM 523 C C . TYR A 1 67 ? 0.258 13.509 9.238 1.00 93.31 67 TYR A C 1
ATOM 525 O O . TYR A 1 67 ? 0.737 14.274 10.068 1.00 93.31 67 TYR A O 1
ATOM 533 N N . GLY A 1 68 ? 0.951 13.123 8.160 1.00 89.19 68 GLY A N 1
ATOM 534 C CA . GLY A 1 68 ? 2.324 13.567 7.890 1.00 89.19 68 GLY A CA 1
ATOM 535 C C . GLY A 1 68 ? 3.368 13.087 8.910 1.00 89.19 68 GLY A C 1
ATOM 536 O O . GLY A 1 68 ? 4.531 13.473 8.816 1.00 89.19 68 GLY A O 1
ATOM 537 N N . VAL A 1 69 ? 2.991 12.235 9.871 1.00 91.56 69 VAL A N 1
ATOM 538 C CA . VAL A 1 69 ? 3.918 11.698 10.874 1.00 91.56 69 VAL A CA 1
ATOM 539 C C . VAL A 1 69 ? 4.673 10.487 10.336 1.00 91.56 69 VAL A C 1
ATOM 541 O O . VAL A 1 69 ? 4.120 9.649 9.616 1.00 91.56 69 VAL A O 1
ATOM 544 N N . SER A 1 70 ? 5.950 10.387 10.703 1.00 90.19 70 SER A N 1
ATOM 545 C CA . SER A 1 70 ? 6.790 9.241 10.359 1.00 90.19 70 SER A CA 1
ATOM 546 C C . SER A 1 70 ? 6.557 8.103 11.342 1.00 90.19 70 SER A C 1
ATOM 548 O O . SER A 1 70 ? 6.807 8.239 12.536 1.00 90.19 70 SER A O 1
ATOM 550 N N . VAL A 1 71 ? 6.118 6.959 10.824 1.00 92.31 71 VAL A N 1
ATOM 551 C CA . VAL A 1 71 ? 5.872 5.748 11.611 1.00 92.31 71 VAL A CA 1
ATOM 552 C C . VAL A 1 71 ? 6.725 4.628 11.056 1.00 92.31 71 VAL A C 1
ATOM 554 O O . VAL A 1 71 ? 6.762 4.400 9.845 1.00 92.31 71 VAL A O 1
ATOM 557 N N . ARG A 1 72 ? 7.416 3.920 11.950 1.00 93.25 72 ARG A N 1
ATOM 558 C CA . ARG A 1 72 ? 8.216 2.762 11.566 1.00 93.25 72 ARG A CA 1
ATOM 559 C C . ARG A 1 72 ? 7.286 1.608 11.204 1.00 93.25 72 ARG A C 1
ATOM 561 O O . ARG A 1 72 ? 6.426 1.233 11.996 1.00 93.25 72 ARG A O 1
ATOM 568 N N . ILE A 1 73 ? 7.490 1.051 10.018 1.00 94.69 73 ILE A N 1
ATOM 569 C CA . ILE A 1 73 ? 6.680 -0.029 9.458 1.00 94.69 73 ILE A CA 1
ATOM 570 C C . ILE A 1 73 ? 7.574 -1.133 8.912 1.00 94.69 73 ILE A C 1
ATOM 572 O O . ILE A 1 73 ? 8.708 -0.876 8.509 1.00 94.69 73 ILE A O 1
ATOM 576 N N . SER A 1 74 ? 7.025 -2.339 8.853 1.00 95.31 74 SER A N 1
ATOM 577 C CA . SER A 1 74 ? 7.566 -3.449 8.075 1.00 95.31 74 SER A CA 1
ATOM 578 C C . SER A 1 74 ? 6.739 -3.593 6.795 1.00 95.31 74 SER A C 1
ATOM 580 O O . SER A 1 74 ? 5.508 -3.666 6.852 1.00 95.31 74 SER A O 1
ATOM 582 N N . LEU A 1 75 ? 7.410 -3.564 5.641 1.00 94.75 75 LEU A N 1
ATOM 583 C CA . LEU A 1 75 ? 6.807 -3.730 4.316 1.00 94.75 75 LEU A CA 1
ATOM 584 C C . LEU A 1 75 ? 7.051 -5.161 3.851 1.00 94.75 75 LEU A C 1
ATOM 586 O O . LEU A 1 75 ? 8.194 -5.607 3.848 1.00 94.75 75 LEU A O 1
ATOM 590 N N . ARG A 1 76 ? 5.995 -5.883 3.467 1.00 94.81 76 ARG A N 1
ATOM 591 C CA . ARG A 1 76 ? 6.111 -7.293 3.071 1.00 94.81 76 ARG A CA 1
ATOM 592 C C . ARG A 1 76 ? 5.281 -7.601 1.835 1.00 94.81 76 ARG A C 1
ATOM 594 O O . ARG A 1 76 ? 4.118 -7.194 1.750 1.00 94.81 76 ARG A O 1
ATOM 601 N N . ASN A 1 77 ? 5.871 -8.365 0.925 1.00 92.88 77 ASN A N 1
ATOM 602 C CA . ASN A 1 77 ? 5.212 -9.014 -0.208 1.00 92.88 77 ASN A CA 1
ATOM 603 C C . ASN A 1 77 ? 6.045 -10.234 -0.659 1.00 92.88 77 ASN A C 1
ATOM 605 O O . ASN A 1 77 ? 6.940 -10.678 0.059 1.00 92.88 77 ASN A O 1
ATOM 609 N N . ASN A 1 78 ? 5.751 -10.785 -1.837 1.00 88.50 78 ASN A N 1
ATOM 610 C CA . ASN A 1 78 ? 6.466 -11.928 -2.415 1.00 88.50 78 ASN A CA 1
ATOM 611 C C . ASN A 1 78 ? 7.942 -11.649 -2.766 1.00 88.50 78 ASN A C 1
ATOM 613 O O . ASN A 1 78 ? 8.714 -12.592 -2.902 1.00 88.50 78 ASN A O 1
ATOM 617 N N . GLU A 1 79 ? 8.333 -10.385 -2.900 1.00 86.25 79 GLU A N 1
ATOM 618 C CA . GLU A 1 79 ? 9.692 -9.953 -3.248 1.00 86.25 79 GLU A CA 1
ATOM 619 C C . GLU A 1 79 ? 10.416 -9.251 -2.083 1.00 86.25 79 GLU A C 1
ATOM 621 O O . GLU A 1 79 ? 11.633 -9.082 -2.108 1.00 86.25 79 GLU A O 1
ATOM 626 N N . MET A 1 80 ? 9.680 -8.879 -1.035 1.00 86.06 80 MET A N 1
ATOM 627 C CA . MET A 1 80 ? 10.171 -8.325 0.225 1.00 86.06 80 MET A CA 1
ATOM 628 C C . MET A 1 80 ? 9.888 -9.318 1.342 1.00 86.06 80 MET A C 1
ATOM 630 O O . MET A 1 80 ? 8.906 -9.208 2.087 1.00 86.06 80 MET A O 1
ATOM 634 N N . ALA A 1 81 ? 10.762 -10.317 1.427 1.00 78.62 81 ALA A N 1
ATOM 635 C CA . ALA A 1 81 ? 10.772 -11.234 2.550 1.00 78.62 81 ALA A CA 1
ATOM 636 C C . ALA A 1 81 ? 11.158 -10.489 3.834 1.00 78.62 81 ALA A C 1
ATOM 638 O O . ALA A 1 81 ? 11.969 -9.566 3.823 1.00 78.62 81 ALA A O 1
ATOM 639 N N . SER A 1 82 ? 10.590 -10.939 4.948 1.00 90.38 82 SER A N 1
ATOM 640 C CA . SER A 1 82 ? 10.923 -10.432 6.281 1.00 90.38 82 SER A CA 1
ATOM 641 C C . SER A 1 82 ? 11.811 -11.426 7.017 1.00 90.38 82 SER A C 1
ATOM 643 O O . SER A 1 82 ? 11.742 -12.637 6.766 1.00 90.38 82 SER A O 1
ATOM 645 N N . THR A 1 83 ? 12.605 -10.956 7.975 1.00 93.81 83 THR A N 1
ATOM 646 C CA . THR A 1 83 ? 13.278 -11.868 8.912 1.00 93.81 83 THR A CA 1
ATOM 647 C C . THR A 1 83 ? 12.324 -12.273 10.044 1.00 93.81 83 THR A C 1
ATOM 649 O O . THR A 1 83 ? 11.344 -11.567 10.309 1.00 93.81 83 THR A O 1
ATOM 652 N N . PRO A 1 84 ? 12.552 -13.407 10.730 1.00 95.56 84 PRO A N 1
ATOM 653 C CA . PRO A 1 84 ? 11.780 -13.757 11.924 1.00 95.56 84 PRO A CA 1
ATOM 654 C C . PRO A 1 84 ? 11.754 -12.642 12.982 1.00 95.56 84 PRO A C 1
ATOM 656 O O . PRO A 1 84 ? 10.709 -12.385 13.576 1.00 95.56 84 PRO A O 1
ATOM 659 N N . GLU A 1 85 ? 12.868 -11.939 13.170 1.00 96.38 85 GLU A N 1
ATOM 660 C CA . GLU A 1 85 ? 13.020 -10.848 14.138 1.00 96.38 85 GLU A CA 1
ATOM 661 C C . GLU A 1 85 ? 12.174 -9.638 13.740 1.00 96.38 85 GLU A C 1
ATOM 663 O O . GLU A 1 85 ? 11.485 -9.054 14.576 1.00 96.38 85 GLU A O 1
ATOM 668 N N . GLU A 1 86 ? 12.158 -9.288 12.451 1.00 95.25 86 GLU A N 1
ATOM 669 C CA . GLU A 1 86 ? 11.277 -8.245 11.930 1.00 95.25 86 GLU A CA 1
ATOM 670 C C . GLU A 1 86 ? 9.803 -8.625 12.119 1.00 95.25 86 GLU A C 1
ATOM 672 O O . GLU A 1 86 ? 8.988 -7.795 12.525 1.00 95.25 86 GLU A O 1
ATOM 677 N N . ARG A 1 87 ? 9.439 -9.891 11.889 1.00 96.31 87 ARG A N 1
ATOM 678 C CA . ARG A 1 87 ? 8.067 -10.361 12.129 1.00 96.31 87 ARG A CA 1
ATOM 679 C C . ARG A 1 87 ? 7.665 -10.274 13.592 1.00 96.31 87 ARG A C 1
ATOM 681 O O . ARG A 1 87 ? 6.534 -9.884 13.871 1.00 96.31 87 ARG A O 1
ATOM 688 N N . ALA A 1 88 ? 8.579 -10.596 14.501 1.00 96.00 88 ALA A N 1
ATOM 689 C CA . ALA A 1 88 ? 8.356 -10.461 15.934 1.00 96.00 88 ALA A CA 1
ATOM 690 C C . ALA A 1 88 ? 8.225 -8.987 16.359 1.00 96.00 88 ALA A C 1
ATOM 692 O O . ALA A 1 88 ? 7.367 -8.659 17.175 1.00 96.00 88 ALA A O 1
ATOM 693 N N . ALA A 1 89 ? 9.024 -8.088 15.775 1.00 97.00 89 ALA A N 1
ATOM 694 C CA . ALA A 1 89 ? 8.991 -6.656 16.078 1.00 97.00 89 ALA A CA 1
ATOM 695 C C . ALA A 1 89 ? 7.765 -5.929 15.491 1.00 97.00 89 ALA A C 1
ATOM 697 O O . ALA A 1 89 ? 7.279 -4.960 16.078 1.00 97.00 89 ALA A O 1
ATOM 698 N N . PHE A 1 90 ? 7.245 -6.399 14.352 1.00 97.75 90 PHE A N 1
ATOM 699 C CA . PHE A 1 90 ? 6.084 -5.832 13.658 1.00 97.75 90 PHE A CA 1
ATOM 700 C C . PHE A 1 90 ? 4.975 -6.888 13.491 1.00 97.75 90 PHE A C 1
ATOM 702 O O . PHE A 1 90 ? 4.753 -7.385 12.377 1.00 97.75 90 PHE A O 1
ATOM 709 N N . PRO A 1 91 ? 4.284 -7.274 14.580 1.00 96.94 91 PRO A N 1
ATOM 710 C CA . PRO A 1 91 ? 3.305 -8.357 14.540 1.00 96.94 91 PRO A CA 1
ATOM 711 C C . PRO A 1 91 ? 1.931 -7.914 14.017 1.00 96.94 91 PRO A C 1
ATOM 713 O O . PRO A 1 91 ? 1.133 -8.752 13.594 1.00 96.94 91 PRO A O 1
ATOM 716 N N . VAL A 1 92 ? 1.618 -6.613 14.036 1.00 97.50 92 VAL A N 1
ATOM 717 C CA . VAL A 1 92 ? 0.264 -6.127 13.745 1.00 97.50 92 VAL A CA 1
ATOM 718 C C . VAL A 1 92 ? 0.123 -5.791 12.269 1.00 97.50 92 VAL A C 1
ATOM 720 O O . VAL A 1 92 ? 0.667 -4.800 11.800 1.00 97.50 92 VAL A O 1
ATOM 723 N N . ARG A 1 93 ? -0.645 -6.581 11.522 1.00 97.62 93 ARG A N 1
ATOM 724 C CA . ARG A 1 93 ? -0.943 -6.281 10.117 1.00 97.62 93 ARG A CA 1
ATOM 725 C C . ARG A 1 93 ? -1.921 -5.112 10.014 1.00 97.62 93 ARG A C 1
ATOM 727 O O . ARG A 1 93 ? -3.023 -5.224 10.538 1.00 97.62 93 ARG A O 1
ATOM 734 N N . GLU A 1 94 ? -1.560 -4.055 9.296 1.00 97.81 94 GLU A N 1
ATOM 735 C CA . GLU A 1 94 ? -2.388 -2.853 9.095 1.00 97.81 94 GLU A CA 1
ATOM 736 C C . GLU A 1 94 ? -3.335 -3.001 7.901 1.00 97.81 94 GLU A C 1
ATOM 738 O O . GLU A 1 94 ? -4.541 -2.795 8.027 1.00 97.81 94 GLU A O 1
ATOM 743 N N . GLY A 1 95 ? -2.804 -3.386 6.743 1.00 97.88 95 GLY A N 1
ATOM 744 C CA . GLY A 1 95 ? -3.552 -3.409 5.491 1.00 97.88 95 GLY A CA 1
ATOM 745 C C . GLY A 1 95 ? -2.653 -3.688 4.297 1.00 97.88 95 GLY A C 1
ATOM 746 O O . GLY A 1 95 ? -1.453 -3.920 4.457 1.00 97.88 95 GLY A O 1
ATOM 747 N N . ALA A 1 96 ? -3.249 -3.693 3.112 1.00 98.12 96 ALA A N 1
ATOM 748 C CA . ALA A 1 96 ? -2.552 -3.906 1.851 1.00 98.12 96 ALA A CA 1
ATOM 749 C C . ALA A 1 96 ? -2.844 -2.775 0.867 1.00 98.12 96 ALA A C 1
ATOM 751 O O . ALA A 1 96 ? -3.939 -2.216 0.866 1.00 98.12 96 ALA A O 1
ATOM 752 N N . PHE A 1 97 ? -1.859 -2.481 0.022 1.00 98.00 97 PHE A N 1
ATOM 753 C CA . PHE A 1 97 ? -1.865 -1.369 -0.920 1.00 98.00 97 PHE A CA 1
ATOM 754 C C . PHE A 1 97 ? -1.413 -1.840 -2.299 1.00 98.00 97 PHE A C 1
ATOM 756 O O . PHE A 1 97 ? -0.466 -2.620 -2.410 1.00 98.00 97 PHE A O 1
ATOM 763 N N . TRP A 1 98 ? -2.092 -1.371 -3.341 1.00 97.12 98 TRP A N 1
ATOM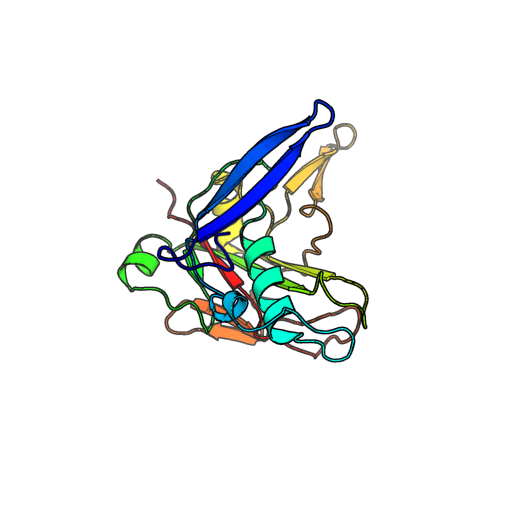 764 C CA . TRP A 1 98 ? -1.760 -1.659 -4.737 1.00 97.12 98 TRP A CA 1
ATOM 765 C C . TRP A 1 98 ? -2.333 -0.579 -5.649 1.00 97.12 98 TRP A C 1
ATOM 767 O O . TRP A 1 98 ? -3.177 0.223 -5.251 1.00 97.12 98 TRP A O 1
ATOM 777 N N . GLY A 1 99 ? -1.884 -0.538 -6.894 1.00 95.19 99 GLY A N 1
ATOM 778 C CA . GLY A 1 99 ? -2.342 0.469 -7.837 1.00 95.19 99 GLY A CA 1
ATOM 779 C C . GLY A 1 99 ? -1.529 0.454 -9.111 1.00 95.19 99 GLY A C 1
ATOM 780 O O . GLY A 1 99 ? -0.580 -0.306 -9.226 1.00 95.19 99 GLY A O 1
ATOM 781 N N . ASN A 1 100 ? -1.867 1.339 -10.034 1.00 92.94 100 ASN A N 1
ATOM 782 C CA . ASN A 1 100 ? -0.926 1.786 -11.045 1.00 92.94 100 ASN A CA 1
ATOM 783 C C . ASN A 1 100 ? -1.224 3.254 -11.360 1.00 92.94 100 ASN A C 1
ATOM 785 O O . ASN A 1 100 ? -2.174 3.559 -12.081 1.00 92.94 100 ASN A O 1
ATOM 789 N N . VAL A 1 101 ? -0.419 4.162 -10.801 1.00 92.12 101 VAL A N 1
ATOM 790 C CA . VAL A 1 101 ? -0.564 5.608 -11.048 1.00 92.12 101 VAL A CA 1
ATOM 791 C C . VAL A 1 101 ? 0.154 6.076 -12.316 1.00 92.12 101 VAL A C 1
ATOM 793 O O . VAL A 1 101 ? -0.049 7.204 -12.750 1.00 92.12 101 VAL A O 1
ATOM 796 N N . PHE A 1 102 ? 0.975 5.212 -12.914 1.00 88.88 102 PHE A N 1
ATOM 797 C CA . PHE A 1 102 ? 1.753 5.488 -14.125 1.00 88.88 102 PHE A CA 1
ATOM 798 C C . PHE A 1 102 ? 1.064 4.987 -15.401 1.00 88.88 102 PHE A C 1
ATOM 800 O O . PHE A 1 102 ? 1.586 5.177 -16.498 1.00 88.88 102 PHE A O 1
ATOM 807 N N . SER A 1 103 ? -0.090 4.327 -15.267 1.00 84.69 103 SER A N 1
ATOM 808 C CA . SER A 1 103 ? -0.821 3.765 -16.397 1.00 84.69 103 SER A CA 1
ATOM 809 C C . SER A 1 103 ? -1.225 4.854 -17.390 1.00 84.69 103 SER A C 1
ATOM 811 O O . SER A 1 103 ? -1.873 5.835 -17.030 1.00 84.69 103 SER A O 1
ATOM 813 N N . THR A 1 104 ? -0.870 4.647 -18.656 1.00 82.56 104 THR A N 1
ATOM 814 C CA . THR A 1 104 ? -1.295 5.483 -19.789 1.00 82.56 104 THR A CA 1
ATOM 815 C C . THR A 1 104 ? -2.384 4.817 -20.630 1.00 82.56 104 THR A C 1
ATOM 817 O O . THR A 1 104 ? -3.001 5.468 -21.467 1.00 82.56 104 THR A O 1
ATOM 820 N N . THR A 1 105 ? -2.633 3.520 -20.416 1.00 80.38 105 THR A N 1
ATOM 821 C CA . THR A 1 105 ? -3.610 2.715 -21.169 1.00 80.38 105 THR A CA 1
ATOM 822 C C . THR A 1 105 ? -4.930 2.528 -20.424 1.00 80.38 105 THR A C 1
ATOM 824 O O . THR A 1 105 ? -5.939 2.177 -21.030 1.00 80.38 105 THR A O 1
ATOM 827 N N . GLN A 1 106 ? -4.936 2.752 -19.111 1.00 81.06 106 GLN A N 1
ATOM 828 C CA . GLN A 1 106 ? -6.108 2.687 -18.238 1.00 81.06 106 GLN A CA 1
ATOM 829 C C . GLN A 1 106 ? -6.090 3.884 -17.290 1.00 81.06 106 GLN A C 1
ATOM 831 O O . GLN A 1 106 ? -5.021 4.424 -17.012 1.00 81.06 106 GLN A O 1
ATOM 836 N N . ALA A 1 107 ? -7.251 4.257 -16.745 1.00 87.06 107 ALA A N 1
ATOM 837 C CA . ALA A 1 107 ? -7.320 5.299 -15.726 1.00 87.06 107 ALA A CA 1
ATOM 838 C C . ALA A 1 107 ? -6.386 4.960 -14.540 1.00 87.06 107 ALA A C 1
ATOM 840 O O . ALA A 1 107 ? -6.482 3.848 -14.004 1.00 87.06 107 ALA A O 1
ATOM 841 N N . PRO A 1 108 ? -5.500 5.889 -14.125 1.00 91.19 108 PRO A N 1
ATOM 842 C CA . PRO A 1 108 ? -4.663 5.715 -12.947 1.00 91.19 108 PRO A CA 1
ATOM 843 C C . PRO A 1 108 ? -5.505 5.363 -11.725 1.00 91.19 108 PRO A C 1
ATOM 845 O O . PRO A 1 108 ? -6.558 5.960 -11.492 1.00 91.19 108 PRO A O 1
ATOM 848 N N . TYR A 1 109 ? -5.043 4.404 -10.929 1.00 93.12 109 TYR A N 1
ATOM 849 C CA . TYR A 1 109 ? -5.767 3.992 -9.732 1.00 93.12 109 TYR A CA 1
ATOM 850 C C . TYR A 1 109 ? -4.826 3.669 -8.582 1.00 93.12 109 TYR A C 1
ATOM 852 O O . TYR A 1 109 ? -3.700 3.204 -8.772 1.00 93.12 109 TYR A O 1
ATOM 860 N N . LEU A 1 110 ? -5.337 3.878 -7.374 1.00 95.94 110 LEU A N 1
ATOM 861 C CA . LEU A 1 110 ? -4.672 3.558 -6.125 1.00 95.94 110 LEU A CA 1
ATOM 862 C C . LEU A 1 110 ? -5.687 2.938 -5.176 1.00 95.94 110 LEU A C 1
ATOM 864 O O . LEU A 1 110 ? -6.805 3.434 -5.056 1.00 95.94 110 LEU A O 1
ATOM 868 N N . ARG A 1 111 ? -5.321 1.843 -4.519 1.00 96.94 111 ARG A N 1
ATOM 869 C CA . ARG A 1 111 ? -6.222 1.072 -3.669 1.00 96.94 111 ARG A CA 1
ATOM 870 C C . ARG A 1 111 ? -5.577 0.698 -2.357 1.00 96.94 111 ARG A C 1
ATOM 872 O O . ARG A 1 111 ? -4.374 0.444 -2.290 1.00 96.94 111 ARG A O 1
ATOM 879 N N . ALA A 1 112 ? -6.431 0.602 -1.351 1.00 97.75 112 ALA A N 1
ATOM 880 C CA . ALA A 1 112 ? -6.105 -0.029 -0.096 1.00 97.75 112 ALA A CA 1
ATOM 881 C C . ALA A 1 112 ? -7.242 -0.918 0.393 1.00 97.75 112 ALA A C 1
ATOM 883 O O . ALA A 1 112 ? -8.421 -0.668 0.144 1.00 97.75 112 ALA A O 1
ATOM 884 N N . CYS A 1 113 ? -6.876 -1.943 1.141 1.00 98.12 113 CYS A N 1
ATOM 885 C CA . CYS A 1 113 ? -7.785 -2.653 2.021 1.00 98.12 113 CYS A CA 1
ATOM 886 C C . CYS A 1 113 ? -7.202 -2.638 3.435 1.00 98.12 113 CYS A C 1
ATOM 888 O O . CYS A 1 113 ? -5.981 -2.559 3.615 1.00 98.12 113 CYS A O 1
ATOM 890 N N . TYR A 1 114 ? -8.062 -2.741 4.443 1.00 98.25 114 TYR A N 1
ATOM 891 C CA . TYR A 1 114 ? -7.632 -2.787 5.837 1.00 98.25 114 TYR A CA 1
ATOM 892 C C . TYR A 1 114 ? -7.640 -4.213 6.384 1.00 98.25 114 TYR A C 1
ATOM 894 O O . TYR A 1 114 ? -8.443 -5.062 5.997 1.00 98.25 114 TYR A O 1
ATOM 902 N N . SER A 1 115 ? -6.746 -4.470 7.331 1.00 98.06 115 SER A N 1
ATOM 903 C CA . SER A 1 115 ? -6.811 -5.619 8.227 1.00 98.06 115 SER A CA 1
ATOM 904 C C . SER A 1 115 ? -7.707 -5.251 9.414 1.00 98.06 115 SER A C 1
ATOM 906 O O . SER A 1 115 ? -7.334 -4.341 10.157 1.00 98.06 115 SER A O 1
ATOM 908 N N . PRO A 1 116 ? -8.853 -5.920 9.649 1.00 96.94 116 PRO A N 1
ATOM 909 C CA . PRO A 1 116 ? -9.750 -5.573 10.757 1.00 96.94 116 PRO A CA 1
ATOM 910 C C . PRO A 1 116 ? -9.042 -5.541 12.119 1.00 96.94 116 PRO A C 1
ATOM 912 O O . PRO A 1 116 ? -9.219 -4.602 12.890 1.00 96.94 116 PRO A O 1
ATOM 915 N N . ALA A 1 117 ? -8.155 -6.509 12.370 1.00 94.94 117 ALA A N 1
ATOM 916 C CA . ALA A 1 117 ? -7.361 -6.583 13.598 1.00 94.94 117 ALA A CA 1
ATOM 917 C C . ALA A 1 117 ? -6.313 -5.458 13.731 1.00 94.94 117 ALA A C 1
ATOM 919 O O . ALA A 1 117 ? -5.837 -5.181 14.828 1.00 94.94 117 ALA A O 1
ATOM 920 N N . GLY A 1 118 ? -5.936 -4.814 12.623 1.00 96.19 118 GLY A N 1
ATOM 921 C CA . GLY A 1 118 ? -4.936 -3.748 12.588 1.00 96.19 118 GLY A CA 1
ATOM 922 C C . GLY A 1 118 ? -5.494 -2.346 12.787 1.00 96.19 118 GLY A C 1
ATOM 923 O O . GLY A 1 118 ? -4.733 -1.456 13.159 1.00 96.19 118 GLY A O 1
ATOM 924 N N . VAL A 1 119 ? -6.798 -2.136 12.564 1.00 96.94 119 VAL A N 1
ATOM 925 C CA . VAL A 1 119 ? -7.403 -0.793 12.507 1.00 96.94 119 VAL A CA 1
ATOM 926 C C . VAL A 1 119 ? -7.145 -0.003 13.787 1.00 96.94 119 VAL A C 1
ATOM 928 O O . VAL A 1 119 ? -6.666 1.123 13.719 1.00 96.94 119 VAL A O 1
ATOM 931 N N . ALA A 1 120 ? -7.404 -0.588 14.959 1.00 96.31 120 ALA A N 1
ATOM 932 C CA . ALA A 1 120 ? -7.211 0.110 16.231 1.00 96.31 120 ALA A CA 1
ATOM 933 C C . ALA A 1 120 ? -5.750 0.542 16.437 1.00 96.31 120 ALA A C 1
ATOM 935 O O . ALA A 1 120 ? -5.484 1.669 16.854 1.00 96.31 120 ALA A O 1
ATOM 936 N N . ARG A 1 121 ? -4.790 -0.325 16.089 1.00 96.81 121 ARG A N 1
ATOM 937 C CA . ARG A 1 121 ? -3.365 -0.004 16.214 1.00 96.81 121 ARG A CA 1
ATOM 938 C C . ARG A 1 121 ? -2.921 1.050 15.202 1.00 96.81 121 ARG A C 1
ATOM 940 O O . ARG A 1 121 ? -2.149 1.936 15.555 1.00 96.81 121 ARG A O 1
ATOM 947 N N . ALA A 1 122 ? -3.428 0.969 13.975 1.00 96.19 122 ALA A N 1
ATOM 948 C CA . ALA A 1 122 ? -3.185 1.954 12.930 1.00 96.19 122 ALA A CA 1
ATOM 949 C C . ALA A 1 122 ? -3.590 3.363 13.397 1.00 96.19 122 ALA A C 1
ATOM 951 O O . ALA A 1 122 ? -2.779 4.283 13.314 1.00 96.19 122 ALA A O 1
ATOM 952 N N . ARG A 1 123 ? -4.758 3.495 14.044 1.00 95.19 123 ARG A N 1
ATOM 953 C CA . ARG A 1 123 ? -5.228 4.761 14.642 1.00 95.19 123 ARG A CA 1
ATOM 954 C C . ARG A 1 123 ? -4.318 5.288 15.733 1.00 95.19 123 ARG A C 1
ATOM 956 O O . ARG A 1 123 ? -3.980 6.466 15.732 1.00 95.19 123 ARG A O 1
ATOM 963 N N . GLN A 1 124 ? -3.911 4.421 16.661 1.00 95.81 124 GLN A N 1
ATOM 964 C CA . GLN A 1 124 ? -3.009 4.800 17.754 1.00 95.81 124 GLN A CA 1
ATOM 965 C C . GLN A 1 124 ? -1.674 5.340 17.238 1.00 95.81 124 GLN A C 1
ATOM 967 O O . GLN A 1 124 ? -1.084 6.220 17.855 1.00 95.81 124 GLN A O 1
ATOM 972 N N . LEU A 1 125 ? -1.199 4.798 16.116 1.00 95.75 125 LEU A N 1
ATOM 973 C CA . LEU A 1 125 ? 0.025 5.236 15.457 1.00 95.75 125 LEU A CA 1
ATOM 974 C C . LEU A 1 125 ? -0.207 6.346 14.430 1.00 95.75 125 LEU A C 1
ATOM 976 O O . LEU A 1 125 ? 0.750 6.747 13.779 1.00 95.75 125 LEU A O 1
ATOM 980 N N . GLN A 1 126 ? -1.439 6.839 14.269 1.00 95.38 126 GLN A N 1
ATOM 981 C CA . GLN A 1 126 ? -1.790 7.827 13.252 1.00 95.38 126 GLN A CA 1
ATOM 982 C C . GLN A 1 126 ? -1.369 7.366 11.842 1.00 95.38 126 GLN A C 1
ATOM 984 O O . GLN A 1 126 ? -0.706 8.109 11.122 1.00 95.38 126 GLN A O 1
ATOM 989 N N . ARG A 1 127 ? -1.715 6.125 11.462 1.00 94.56 127 ARG A N 1
ATOM 990 C CA . ARG A 1 127 ? -1.419 5.471 10.169 1.00 94.56 127 ARG A CA 1
ATOM 991 C C . ARG A 1 127 ? -2.692 4.977 9.487 1.00 94.56 127 ARG A C 1
ATOM 993 O O . ARG A 1 127 ? -2.946 3.789 9.331 1.00 94.56 127 ARG A O 1
ATOM 1000 N N . ASP A 1 128 ? -3.511 5.921 9.057 1.00 93.25 128 ASP A N 1
ATOM 1001 C CA . ASP A 1 128 ? -4.898 5.604 8.728 1.00 93.25 128 ASP A CA 1
ATOM 1002 C 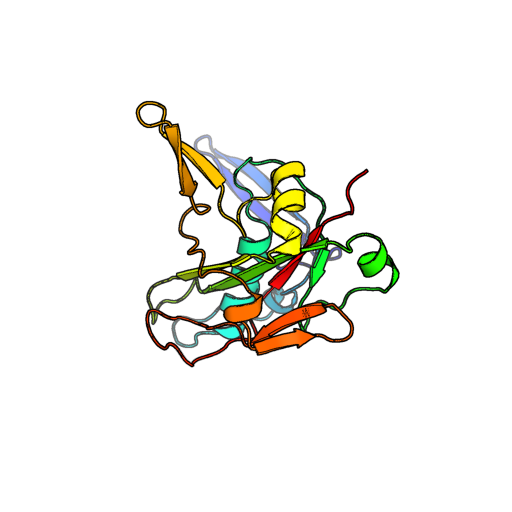C . ASP A 1 128 ? -5.166 5.334 7.254 1.00 93.25 128 ASP A C 1
ATOM 1004 O O . ASP A 1 128 ? -6.299 5.042 6.912 1.00 93.25 128 ASP A O 1
ATOM 1008 N N . CYS A 1 129 ? -4.181 5.370 6.355 1.00 95.62 129 CYS A N 1
ATOM 1009 C CA . CYS A 1 129 ? -4.481 5.262 4.922 1.00 95.62 129 CYS A CA 1
ATOM 1010 C C . CYS A 1 129 ? -5.077 3.910 4.496 1.00 95.62 129 CYS A C 1
ATOM 1012 O O . CYS A 1 129 ? -5.867 3.884 3.556 1.00 95.62 129 CYS A O 1
ATOM 1014 N N . ALA A 1 130 ? -4.788 2.810 5.204 1.00 96.75 130 ALA A N 1
ATOM 1015 C CA . ALA A 1 130 ? -5.453 1.530 4.945 1.00 96.75 130 ALA A CA 1
ATOM 1016 C C . ALA A 1 130 ? -6.941 1.533 5.347 1.00 96.75 130 ALA A C 1
ATOM 1018 O O . ALA A 1 130 ? -7.781 0.989 4.631 1.00 96.75 130 ALA A O 1
ATOM 1019 N N . ALA A 1 131 ? -7.260 2.125 6.504 1.00 95.62 131 ALA A N 1
ATOM 1020 C CA . ALA A 1 131 ? -8.597 2.116 7.108 1.00 95.62 131 ALA A CA 1
ATOM 1021 C C . ALA A 1 131 ? -9.400 3.416 6.876 1.00 95.62 131 ALA A C 1
ATOM 1023 O O . ALA A 1 131 ? -10.560 3.488 7.270 1.00 95.62 131 ALA A O 1
ATOM 1024 N N . GLY A 1 132 ? -8.780 4.422 6.251 1.00 95.44 132 GLY A N 1
ATOM 1025 C CA . GLY A 1 132 ? -9.235 5.803 6.028 1.00 95.44 132 GLY A CA 1
ATOM 1026 C C . GLY A 1 132 ? -9.216 6.666 7.283 1.00 95.44 132 GLY A C 1
ATOM 1027 O O . GLY A 1 132 ? -9.442 6.161 8.356 1.00 95.44 132 GLY A O 1
ATOM 1028 N N . HIS A 1 133 ? -8.989 7.970 7.221 1.00 95.00 133 HIS A N 1
ATOM 1029 C CA . HIS A 1 133 ? -9.150 8.888 8.355 1.00 95.00 133 HIS A CA 1
ATOM 1030 C C . HIS A 1 133 ? -10.614 8.937 8.851 1.00 95.00 133 HIS A 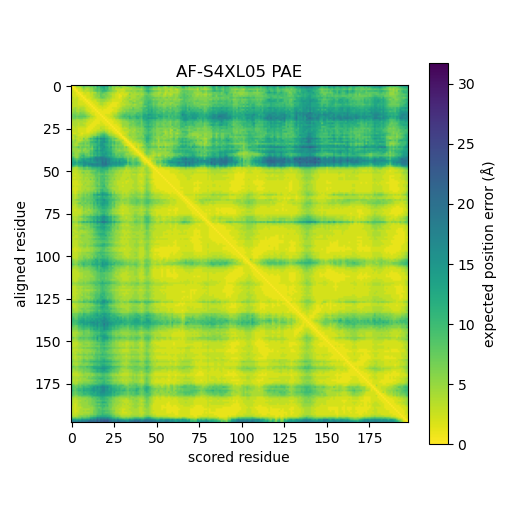C 1
ATOM 1032 O O . HIS A 1 133 ? -11.531 8.862 8.040 1.00 95.00 133 HIS A O 1
ATOM 1038 N N . LEU A 1 134 ? -10.854 9.039 10.164 1.00 94.31 134 LEU A N 1
ATOM 1039 C CA . LEU A 1 134 ? -12.203 9.282 10.691 1.00 94.31 134 LEU A CA 1
ATOM 1040 C C . LEU A 1 134 ? -12.430 10.787 10.777 1.00 94.31 134 LEU A C 1
ATOM 1042 O O . LEU A 1 134 ? -11.794 11.458 11.586 1.00 94.31 134 LEU A O 1
ATOM 1046 N N . SER A 1 135 ? -13.352 11.286 9.963 1.00 92.31 135 SER A N 1
ATOM 1047 C CA . SER A 1 135 ? -13.849 12.655 10.048 1.00 92.31 135 SER A CA 1
ATOM 1048 C C . SER A 1 135 ? -15.200 12.655 10.753 1.00 92.31 135 SER A C 1
ATOM 1050 O O . SER A 1 135 ? -16.025 11.776 10.500 1.00 92.31 135 SER A O 1
ATOM 1052 N N . VAL A 1 136 ? -15.424 13.618 11.643 1.00 94.12 136 VAL A N 1
ATOM 1053 C CA . VAL A 1 136 ? -16.709 13.807 12.324 1.00 94.12 136 VAL A CA 1
ATOM 1054 C C . VAL A 1 136 ? -17.346 15.069 11.770 1.00 94.12 136 VAL A C 1
ATOM 1056 O O . VAL A 1 136 ? -16.741 16.140 11.807 1.00 94.12 136 VAL A O 1
ATOM 1059 N N . ASP A 1 137 ? -18.563 14.938 11.256 1.00 92.12 137 ASP A N 1
ATOM 1060 C CA . ASP A 1 137 ? -19.368 16.076 10.841 1.00 92.12 137 ASP A CA 1
ATOM 1061 C C . ASP A 1 137 ? -19.673 16.947 12.076 1.00 92.12 137 ASP A C 1
ATOM 1063 O O . ASP A 1 137 ? -20.299 16.463 13.025 1.00 92.12 137 ASP A O 1
ATOM 1067 N N . PRO A 1 138 ? -19.245 18.222 12.092 1.00 91.56 138 PRO A N 1
ATOM 1068 C CA . PRO A 1 138 ? -19.415 19.089 13.254 1.00 91.56 138 PRO A CA 1
ATOM 1069 C C . PRO A 1 138 ? -20.878 19.478 13.517 1.00 91.56 138 PRO A C 1
ATOM 1071 O O . PRO A 1 138 ? -21.188 19.953 14.606 1.00 91.56 138 PRO A O 1
ATOM 1074 N N . VAL A 1 139 ? -21.770 19.303 12.539 1.00 94.06 139 VAL A N 1
ATOM 1075 C CA . VAL A 1 139 ? -23.199 19.627 12.629 1.00 94.06 139 VAL A CA 1
ATOM 1076 C C . VAL A 1 139 ? -24.009 18.399 13.032 1.00 94.06 139 VAL A C 1
ATOM 1078 O O . VAL A 1 139 ? -24.848 18.484 13.925 1.00 94.06 139 VAL A O 1
ATOM 1081 N N . THR A 1 140 ? -23.779 17.256 12.380 1.00 95.00 140 THR A N 1
ATOM 1082 C CA . THR A 1 140 ? -24.590 16.043 12.598 1.00 95.00 140 THR A CA 1
ATOM 1083 C C . THR A 1 140 ? -23.989 15.075 13.616 1.00 95.00 140 THR A C 1
ATOM 1085 O O . THR A 1 140 ? -24.688 14.187 14.102 1.00 95.00 140 THR A O 1
ATOM 1088 N N . GLY A 1 141 ? -22.697 15.208 13.933 1.00 93.06 141 GLY A N 1
ATOM 1089 C CA . GLY A 1 141 ? -21.947 14.242 14.740 1.00 93.06 141 GLY A CA 1
ATOM 1090 C C . GLY A 1 141 ? -21.681 12.913 14.023 1.00 93.06 141 GLY A C 1
ATOM 1091 O O . GLY A 1 141 ? -21.125 11.990 14.623 1.00 93.06 141 GLY A O 1
ATOM 1092 N N . ALA A 1 142 ? -22.067 12.782 12.750 1.00 93.69 142 ALA A N 1
ATOM 1093 C CA . ALA A 1 142 ? -21.845 11.570 11.977 1.00 93.69 142 ALA A CA 1
ATOM 1094 C C . ALA A 1 142 ? -20.348 11.363 11.717 1.00 93.69 142 ALA A C 1
ATOM 1096 O O . ALA A 1 142 ? -19.635 12.285 11.326 1.00 93.69 142 ALA A O 1
ATOM 1097 N N . THR A 1 143 ? -19.868 10.134 11.909 1.00 94.56 143 THR A N 1
ATOM 1098 C CA . THR A 1 143 ? -18.488 9.765 11.575 1.00 94.56 143 THR A CA 1
ATOM 1099 C C . THR A 1 143 ? -18.429 9.182 10.168 1.00 94.56 143 THR A C 1
ATOM 1101 O O . THR A 1 143 ? -19.141 8.227 9.858 1.00 94.56 143 THR A O 1
ATOM 1104 N N . ALA A 1 144 ? -17.547 9.722 9.334 1.00 93.56 144 ALA A N 1
ATOM 1105 C CA . ALA A 1 144 ? -17.273 9.245 7.988 1.00 93.56 144 ALA A CA 1
ATOM 1106 C C . ALA A 1 144 ? -15.819 8.780 7.857 1.00 93.56 144 ALA A C 1
ATOM 1108 O O . ALA A 1 144 ? -14.901 9.352 8.448 1.00 93.56 144 ALA A O 1
ATOM 1109 N N . VAL A 1 145 ? -15.612 7.743 7.045 1.00 94.19 145 VAL A N 1
ATOM 1110 C CA . VAL A 1 145 ? -14.278 7.270 6.668 1.00 94.19 145 VAL A CA 1
ATOM 1111 C C . VAL A 1 145 ? -13.823 8.028 5.426 1.00 94.19 145 VAL A C 1
ATOM 1113 O O . VAL A 1 145 ? -14.463 7.953 4.379 1.00 94.19 145 VAL A O 1
ATOM 1116 N N . GLN A 1 146 ? -12.699 8.728 5.532 1.00 94.31 146 GLN A N 1
ATOM 1117 C CA . GLN A 1 146 ? -12.099 9.496 4.452 1.00 94.31 146 GLN A CA 1
ATOM 1118 C C . GLN A 1 146 ? -10.796 8.837 3.975 1.00 94.31 146 GLN A C 1
ATOM 1120 O O . GLN A 1 146 ? -9.883 8.629 4.772 1.00 94.31 146 GLN A O 1
ATOM 1125 N N . PRO A 1 147 ? -10.655 8.502 2.687 1.00 93.69 147 PRO A N 1
ATOM 1126 C CA . PRO A 1 147 ? -9.410 7.941 2.180 1.00 93.69 147 PRO A CA 1
ATOM 1127 C C . PRO A 1 147 ? -8.270 8.967 2.107 1.00 93.69 147 PRO A C 1
ATOM 1129 O O . PRO A 1 147 ? -8.492 10.175 2.038 1.00 93.69 147 PRO A O 1
ATOM 1132 N N . CYS A 1 148 ? -7.032 8.472 2.044 1.00 94.00 148 CYS A N 1
ATOM 1133 C CA . CYS A 1 148 ? -5.862 9.302 1.762 1.00 94.00 148 CYS A CA 1
ATOM 1134 C C . CYS A 1 148 ? -5.779 9.664 0.272 1.00 94.00 148 CYS A C 1
ATOM 1136 O O . CYS A 1 148 ? -5.487 8.810 -0.566 1.00 94.00 148 CYS A O 1
ATOM 1138 N N . GLY A 1 149 ? -5.980 10.942 -0.060 1.00 90.69 149 GLY A N 1
ATOM 1139 C CA . GLY A 1 149 ? -5.857 11.439 -1.433 1.00 90.69 149 GLY A CA 1
ATOM 1140 C C . GLY A 1 149 ? -6.787 10.707 -2.407 1.00 90.69 149 GLY A C 1
ATOM 1141 O O . GLY A 1 149 ? -7.978 10.570 -2.148 1.00 90.69 149 GLY A O 1
ATOM 1142 N N . SER A 1 150 ? -6.238 10.226 -3.526 1.00 90.94 150 SER A N 1
ATOM 1143 C CA . SER A 1 150 ? -6.972 9.470 -4.555 1.00 90.94 150 SER A CA 1
ATOM 1144 C C . SER A 1 150 ? -7.095 7.967 -4.268 1.00 90.94 150 SER A C 1
ATOM 1146 O O . SER A 1 150 ? -7.584 7.214 -5.111 1.00 90.94 150 SER A O 1
ATOM 1148 N N . MET A 1 151 ? -6.635 7.502 -3.104 1.00 94.62 151 MET A N 1
ATOM 1149 C CA . MET A 1 151 ? -6.703 6.095 -2.724 1.00 94.62 151 MET A CA 1
ATOM 1150 C C . MET A 1 151 ? -8.153 5.650 -2.529 1.00 94.62 151 MET A C 1
ATOM 1152 O O . MET A 1 151 ? -8.918 6.284 -1.814 1.00 94.62 151 MET A O 1
ATOM 1156 N N . GLN A 1 152 ? -8.539 4.521 -3.110 1.00 95.62 152 GLN A N 1
ATOM 1157 C CA . GLN A 1 152 ? -9.839 3.911 -2.863 1.00 95.62 152 GLN A CA 1
ATOM 1158 C C . GLN A 1 152 ? -9.708 2.810 -1.810 1.00 95.62 152 GLN A C 1
ATOM 1160 O O . GLN A 1 152 ? -9.001 1.823 -2.023 1.00 95.62 152 GLN A O 1
ATOM 1165 N N . ILE A 1 153 ? -10.431 2.942 -0.698 1.00 96.19 153 ILE A N 1
ATOM 1166 C CA . ILE A 1 153 ? -10.539 1.871 0.297 1.00 96.19 153 ILE A CA 1
ATOM 1167 C C . ILE A 1 153 ? -11.598 0.886 -0.187 1.00 96.19 153 ILE A C 1
ATOM 1169 O O . ILE A 1 153 ? -12.773 1.227 -0.290 1.00 96.19 153 ILE A O 1
ATOM 1173 N N . VAL A 1 154 ? -11.181 -0.336 -0.506 1.00 96.31 154 VAL A N 1
ATOM 1174 C CA . VAL A 1 154 ? -12.048 -1.358 -1.118 1.00 96.31 154 VAL A CA 1
ATOM 1175 C C . VAL A 1 154 ? -12.613 -2.364 -0.111 1.00 96.31 154 VAL A C 1
ATOM 1177 O O . VAL A 1 154 ? -13.228 -3.350 -0.505 1.00 96.31 154 VAL A O 1
ATOM 1180 N N . GLY A 1 155 ? -12.431 -2.111 1.188 1.00 96.12 155 GLY A N 1
ATOM 1181 C CA . GLY A 1 155 ? -12.975 -2.919 2.282 1.00 96.12 155 GLY A CA 1
ATOM 1182 C C . GLY A 1 155 ? -11.915 -3.716 3.045 1.00 96.12 155 GLY A C 1
ATOM 1183 O O . GLY A 1 155 ? -10.740 -3.344 3.082 1.00 96.12 155 GLY A O 1
ATOM 1184 N N . SER A 1 156 ? -12.345 -4.813 3.675 1.00 97.62 156 SER A N 1
ATOM 1185 C CA . SER A 1 156 ? -11.459 -5.714 4.418 1.00 97.62 156 SER A CA 1
ATOM 1186 C C . SER A 1 156 ? -10.599 -6.547 3.472 1.00 97.62 156 SER A C 1
ATOM 1188 O O . SER A 1 156 ? -11.108 -7.193 2.552 1.00 97.62 156 SER A O 1
ATOM 1190 N N . CYS A 1 157 ? -9.298 -6.616 3.741 1.00 98.19 157 CYS A N 1
ATOM 1191 C CA . CYS A 1 157 ? -8.393 -7.486 2.996 1.00 98.19 157 CYS A CA 1
ATOM 1192 C C . CYS A 1 157 ? -8.734 -8.974 3.151 1.00 98.19 157 CYS A C 1
ATOM 1194 O O . CYS A 1 157 ? -8.447 -9.752 2.245 1.00 98.19 157 CYS A O 1
ATOM 1196 N N . ASP A 1 158 ? -9.372 -9.372 4.258 1.00 96.62 158 ASP A N 1
ATOM 1197 C CA . ASP A 1 158 ? -9.814 -10.758 4.464 1.00 96.62 158 ASP A CA 1
ATOM 1198 C C . ASP A 1 158 ? -10.919 -11.177 3.475 1.00 96.62 158 ASP A C 1
ATOM 1200 O O . ASP A 1 158 ? -11.120 -12.366 3.251 1.00 96.62 158 ASP A O 1
ATOM 1204 N N . THR A 1 159 ? -11.618 -10.211 2.866 1.00 95.88 159 THR A N 1
ATOM 1205 C CA . THR A 1 159 ? -12.638 -10.448 1.829 1.00 95.88 159 THR A CA 1
ATOM 1206 C C . THR A 1 159 ? -12.104 -10.150 0.428 1.00 95.88 159 THR A C 1
ATOM 1208 O O . THR A 1 159 ? -12.433 -10.835 -0.539 1.00 95.88 159 THR A O 1
ATOM 1211 N N . VAL A 1 160 ? -11.290 -9.100 0.299 1.00 97.12 160 VAL A N 1
ATOM 1212 C CA . VAL A 1 160 ? -10.826 -8.590 -0.998 1.00 97.12 160 VAL A CA 1
ATOM 1213 C C . VAL A 1 160 ? -9.663 -9.401 -1.563 1.00 97.12 160 VAL A C 1
ATOM 1215 O O . VAL A 1 160 ? -9.470 -9.400 -2.777 1.00 97.12 160 VAL A O 1
ATOM 1218 N N . CYS A 1 161 ? -8.891 -10.100 -0.734 1.00 97.50 161 CYS A N 1
ATOM 1219 C CA . CYS A 1 161 ? -7.715 -10.854 -1.162 1.00 97.50 161 CYS A CA 1
ATOM 1220 C C . CYS A 1 161 ? -7.942 -12.367 -1.070 1.00 97.50 161 CYS A C 1
ATOM 1222 O O . CYS A 1 161 ? -8.728 -12.838 -0.255 1.00 97.50 161 CYS A O 1
ATOM 1224 N N . ASN A 1 162 ? -7.239 -13.138 -1.904 1.00 96.94 162 ASN A N 1
ATOM 1225 C CA . ASN A 1 162 ? -7.354 -14.602 -1.934 1.00 96.94 162 ASN A CA 1
ATOM 1226 C C . ASN A 1 162 ? -6.857 -15.263 -0.641 1.00 96.94 162 ASN A C 1
ATOM 1228 O O . ASN A 1 162 ? -7.227 -16.394 -0.337 1.00 96.94 162 ASN A O 1
ATOM 1232 N N . GLY A 1 163 ? -5.973 -14.593 0.097 1.00 96.31 163 GLY A N 1
ATOM 1233 C CA . GLY A 1 163 ? -5.476 -15.086 1.371 1.00 96.31 163 GLY A CA 1
ATOM 1234 C C . GLY A 1 163 ? -4.230 -14.350 1.832 1.00 96.31 163 GLY A C 1
ATOM 1235 O O . GLY A 1 163 ? -3.942 -13.232 1.398 1.00 96.31 163 GLY A O 1
ATOM 1236 N N . LYS A 1 164 ? -3.487 -15.004 2.724 1.00 96.50 164 LYS A N 1
ATOM 1237 C CA . LYS A 1 164 ? -2.238 -14.505 3.302 1.00 96.50 164 LYS A CA 1
ATOM 1238 C C . LYS A 1 164 ? -1.122 -15.499 3.013 1.00 96.50 164 LYS A C 1
ATOM 1240 O O . LYS A 1 164 ? -1.373 -16.703 2.964 1.00 96.50 164 LYS A O 1
ATOM 1245 N N . ASP A 1 165 ? 0.095 -15.008 2.847 1.00 95.69 165 ASP A N 1
ATOM 1246 C CA . ASP A 1 165 ? 1.279 -15.855 2.903 1.00 95.69 165 ASP A CA 1
ATOM 1247 C C . ASP A 1 165 ? 1.392 -16.524 4.279 1.00 95.69 165 ASP A C 1
ATOM 1249 O O . ASP A 1 165 ? 1.153 -15.885 5.305 1.00 95.69 165 ASP A O 1
ATOM 1253 N N . TYR A 1 166 ? 1.755 -17.805 4.306 1.00 91.56 166 TYR A N 1
ATOM 1254 C CA . TYR A 1 166 ? 1.793 -18.585 5.546 1.00 91.56 166 TYR A CA 1
ATOM 1255 C C . TYR A 1 166 ? 2.963 -18.179 6.453 1.00 91.56 166 TYR A C 1
ATOM 1257 O O . TYR A 1 166 ? 2.853 -18.250 7.674 1.00 91.56 166 TYR A O 1
ATOM 1265 N N . VAL A 1 167 ? 4.074 -17.725 5.866 1.00 89.75 167 VAL A N 1
ATOM 1266 C CA . VAL A 1 167 ? 5.317 -17.448 6.600 1.00 89.75 167 VAL A CA 1
ATOM 1267 C C . VAL A 1 167 ? 5.423 -15.971 6.979 1.00 89.75 167 VAL A C 1
ATOM 1269 O O . VAL A 1 167 ? 5.647 -15.622 8.136 1.00 89.75 167 VAL A O 1
ATOM 1272 N N . ASN A 1 168 ? 5.255 -15.086 6.002 1.00 92.94 168 ASN A N 1
ATOM 1273 C CA . ASN A 1 168 ? 5.432 -13.643 6.137 1.00 92.94 168 ASN A CA 1
ATOM 1274 C C . ASN A 1 168 ? 4.123 -12.914 6.449 1.00 92.94 168 ASN A C 1
ATOM 1276 O O . ASN A 1 168 ? 4.141 -11.758 6.885 1.00 92.94 168 ASN A O 1
ATOM 1280 N N . GLY A 1 169 ? 2.985 -13.577 6.235 1.00 94.12 169 GLY A N 1
ATOM 1281 C CA . GLY A 1 169 ? 1.671 -13.066 6.593 1.00 94.12 169 GLY A CA 1
ATOM 1282 C C . GLY A 1 169 ? 1.139 -11.959 5.687 1.00 94.12 169 GLY A C 1
ATOM 1283 O O . GLY A 1 169 ? 0.108 -11.396 6.041 1.00 94.12 169 GLY A O 1
ATOM 1284 N N . PHE A 1 170 ? 1.801 -11.583 4.589 1.00 96.75 170 PHE A N 1
ATOM 1285 C CA . PHE A 1 170 ? 1.301 -10.541 3.679 1.00 96.75 170 PHE A CA 1
ATOM 1286 C C . PHE A 1 170 ? 0.078 -11.027 2.886 1.00 96.75 170 PHE A C 1
ATOM 1288 O O . PHE A 1 170 ? -0.083 -12.227 2.679 1.00 96.75 1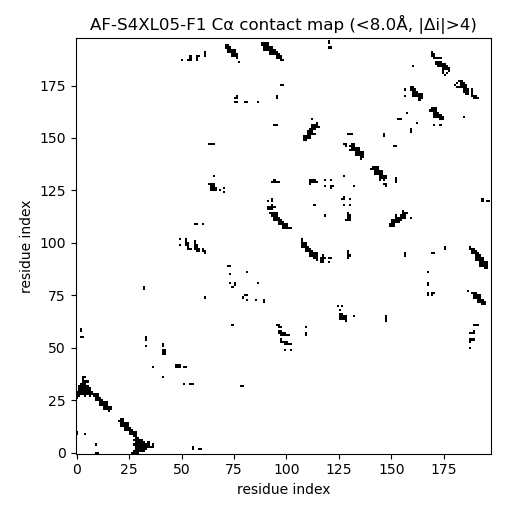70 PHE A O 1
ATOM 1295 N N . TYR A 1 171 ? -0.794 -10.118 2.451 1.00 97.75 171 TYR A N 1
ATOM 1296 C CA . TYR A 1 171 ? -1.943 -10.453 1.605 1.00 97.75 171 TYR A CA 1
ATOM 1297 C C . TYR A 1 171 ? -1.525 -10.759 0.162 1.00 97.75 171 TYR A C 1
ATOM 1299 O O . TYR A 1 171 ? -0.634 -10.111 -0.377 1.00 97.75 171 TYR A O 1
ATOM 1307 N N . ARG A 1 172 ? -2.206 -11.724 -0.465 1.00 96.56 172 ARG A N 1
ATOM 1308 C CA . ARG A 1 172 ? -1.967 -12.188 -1.845 1.00 96.56 172 ARG A CA 1
ATOM 1309 C C . ARG A 1 172 ? -3.264 -12.252 -2.648 1.00 96.56 172 ARG A C 1
ATOM 1311 O O . ARG A 1 172 ? -4.325 -12.545 -2.089 1.00 96.56 172 ARG A O 1
ATOM 1318 N N . GLY A 1 173 ? -3.182 -12.016 -3.955 1.00 96.19 173 GLY A N 1
ATOM 1319 C CA . GLY A 1 173 ? -4.306 -12.093 -4.886 1.00 96.19 173 GLY A CA 1
ATOM 1320 C C . GLY A 1 173 ? -5.463 -11.149 -4.545 1.00 96.19 173 GLY A C 1
ATOM 1321 O O . GLY A 1 173 ? -6.610 -11.590 -4.442 1.00 96.19 173 GLY A O 1
ATOM 1322 N N . CYS A 1 174 ? -5.184 -9.864 -4.331 1.00 97.31 174 CYS A N 1
ATOM 1323 C CA . CYS A 1 174 ? -6.222 -8.855 -4.087 1.00 97.31 174 CYS A CA 1
ATOM 1324 C C . CYS A 1 174 ? -6.915 -8.459 -5.396 1.00 97.31 174 CYS A C 1
ATOM 1326 O O . CYS A 1 174 ? -6.285 -8.499 -6.452 1.00 97.31 174 CYS A O 1
ATOM 1328 N N . ILE A 1 175 ? -8.207 -8.102 -5.354 1.00 96.25 175 ILE A N 1
ATOM 1329 C CA . ILE A 1 175 ? -8.937 -7.631 -6.549 1.00 96.25 175 ILE A CA 1
ATOM 1330 C C . ILE A 1 175 ? -8.165 -6.472 -7.182 1.00 96.25 175 ILE A C 1
ATOM 1332 O O . ILE A 1 175 ? -8.012 -5.415 -6.566 1.00 96.25 175 ILE A O 1
ATOM 1336 N N . ARG A 1 176 ? -7.690 -6.659 -8.421 1.00 93.38 176 ARG A N 1
ATOM 1337 C CA . ARG A 1 176 ? -6.874 -5.666 -9.126 1.00 93.38 176 ARG A CA 1
ATOM 1338 C C . ARG A 1 176 ? -7.669 -4.383 -9.262 1.00 93.38 176 ARG A C 1
ATOM 1340 O O . ARG A 1 176 ? -7.210 -3.345 -8.785 1.00 93.38 176 ARG A O 1
ATOM 1347 N N . ASN A 1 177 ? -8.849 -4.472 -9.883 1.00 88.50 177 ASN A N 1
ATOM 1348 C CA . ASN A 1 177 ? -9.713 -3.333 -10.143 1.00 88.50 177 ASN A CA 1
ATOM 1349 C C . ASN A 1 177 ? -11.194 -3.691 -10.241 1.00 88.50 177 ASN A C 1
ATOM 1351 O O . ASN A 1 177 ? -11.670 -4.010 -11.320 1.00 88.50 177 ASN A O 1
ATOM 1355 N N . SER A 1 178 ? -11.938 -3.541 -9.141 1.00 83.19 178 SER A N 1
ATOM 1356 C CA . SER A 1 178 ? -13.373 -3.856 -9.088 1.00 83.19 178 SER A CA 1
ATOM 1357 C C . SER A 1 178 ? -14.239 -3.016 -10.032 1.00 83.19 178 SER A C 1
ATOM 1359 O O . SER A 1 178 ? -15.310 -3.470 -10.418 1.00 83.19 178 SER A O 1
ATOM 1361 N N . SER A 1 179 ? -13.780 -1.828 -10.438 1.00 81.38 179 SER A N 1
ATOM 1362 C CA . SER A 1 179 ? -14.465 -0.993 -11.434 1.00 81.38 179 SER A CA 1
ATOM 1363 C C . SER A 1 179 ? -14.318 -1.524 -12.864 1.00 81.38 179 SER A C 1
ATOM 1365 O O . SER A 1 179 ? -15.068 -1.107 -13.739 1.00 81.38 179 SER A O 1
ATOM 1367 N N . VAL A 1 180 ? -13.355 -2.421 -13.106 1.00 84.44 180 VAL A N 1
ATOM 1368 C CA . VAL A 1 180 ? -13.081 -3.037 -14.416 1.00 84.44 180 VAL A CA 1
ATOM 1369 C C . VAL A 1 180 ? -13.460 -4.520 -14.413 1.00 84.44 180 VAL A C 1
ATOM 1371 O O . VAL A 1 180 ? -14.108 -4.995 -15.338 1.00 84.44 180 VAL A O 1
ATOM 1374 N N . SER A 1 181 ? -13.075 -5.257 -13.370 1.00 87.44 181 SER A N 1
ATOM 1375 C CA . SER A 1 181 ? -13.351 -6.681 -13.199 1.00 87.44 181 SER A CA 1
ATOM 1376 C C . SER A 1 181 ? -13.448 -7.049 -11.712 1.00 87.44 181 SER A C 1
ATOM 1378 O O . SER A 1 181 ? -12.516 -6.783 -10.948 1.00 87.44 181 SER A O 1
ATOM 1380 N N . PRO A 1 182 ? -14.528 -7.723 -11.274 1.00 88.00 182 PRO A N 1
ATOM 1381 C CA . PRO A 1 182 ? -14.651 -8.190 -9.892 1.00 88.00 182 PRO A CA 1
ATOM 1382 C C . PRO A 1 182 ? -13.820 -9.456 -9.601 1.00 88.00 182 PRO A C 1
ATOM 1384 O O . PRO A 1 182 ? -13.700 -9.861 -8.444 1.00 88.00 182 PRO A O 1
ATOM 1387 N N . TRP A 1 183 ? -13.235 -10.085 -10.627 1.00 90.75 183 TRP A N 1
ATOM 1388 C CA . TRP A 1 183 ? -12.534 -11.369 -10.504 1.00 90.75 183 TRP A CA 1
ATOM 1389 C C . TRP A 1 183 ? -11.030 -11.269 -10.737 1.00 90.75 183 TRP A C 1
ATOM 1391 O O . TRP A 1 183 ? -10.292 -12.109 -10.230 1.00 90.75 183 TRP A O 1
ATOM 1401 N N . GLU A 1 184 ? -10.565 -10.261 -11.481 1.00 94.31 184 GLU A N 1
ATOM 1402 C CA . GLU A 1 184 ? -9.141 -10.084 -11.763 1.00 94.31 184 GLU A CA 1
ATOM 1403 C C . GLU A 1 184 ? -8.371 -9.799 -10.471 1.00 94.31 184 GLU A C 1
ATOM 1405 O O . GLU A 1 184 ? -8.733 -8.905 -9.703 1.00 94.31 184 GLU A O 1
ATOM 1410 N N . ARG A 1 185 ? -7.297 -10.557 -10.233 1.00 95.31 185 ARG A N 1
ATOM 1411 C CA . ARG A 1 185 ? -6.467 -10.459 -9.029 1.00 95.31 185 ARG A CA 1
ATOM 1412 C C . ARG A 1 185 ? -5.050 -10.012 -9.370 1.00 95.31 185 ARG A C 1
ATOM 1414 O O . ARG A 1 185 ? -4.580 -10.214 -10.486 1.00 95.31 185 ARG A O 1
ATOM 1421 N N . THR A 1 186 ? -4.374 -9.420 -8.393 1.00 94.94 186 THR A N 1
ATOM 1422 C CA . THR A 1 186 ? -2.962 -9.050 -8.487 1.00 94.94 186 THR A CA 1
ATOM 1423 C C . THR A 1 186 ? -2.197 -9.456 -7.231 1.00 94.94 186 THR A C 1
ATOM 1425 O O . THR A 1 186 ? -2.743 -9.425 -6.124 1.00 94.94 186 THR A O 1
ATOM 1428 N N . ASP A 1 187 ? -0.932 -9.822 -7.431 1.00 93.94 187 ASP A N 1
ATOM 1429 C CA . ASP A 1 187 ? 0.073 -10.014 -6.381 1.00 93.94 187 ASP A CA 1
ATOM 1430 C C . ASP A 1 187 ? 1.045 -8.822 -6.294 1.00 93.94 187 ASP A C 1
ATOM 1432 O O . ASP A 1 187 ? 1.932 -8.811 -5.445 1.00 93.94 187 ASP A O 1
ATOM 1436 N N . GLU A 1 188 ? 0.844 -7.780 -7.115 1.00 93.81 188 GLU A N 1
ATOM 1437 C CA . GLU A 1 188 ? 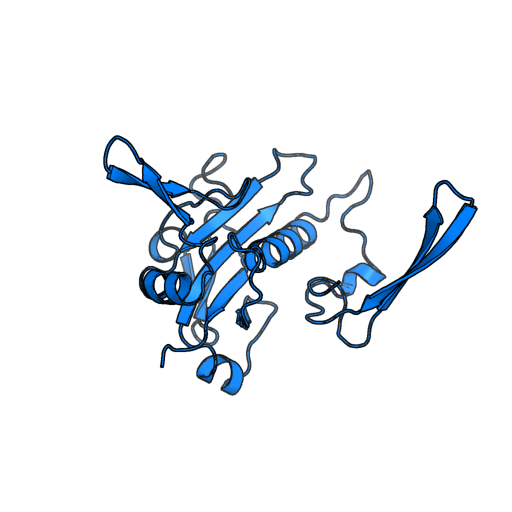1.510 -6.467 -7.021 1.00 93.81 188 GLU A CA 1
ATOM 1438 C C . GLU A 1 188 ? 0.956 -5.681 -5.811 1.00 93.81 188 GLU A C 1
ATOM 1440 O O . GLU A 1 188 ? 0.407 -4.584 -5.934 1.00 93.81 188 GLU A O 1
ATOM 1445 N N . VAL A 1 189 ? 1.006 -6.308 -4.636 1.00 95.75 189 VAL A N 1
ATOM 1446 C CA . VAL A 1 189 ? 0.381 -5.866 -3.391 1.00 95.75 189 VAL A CA 1
ATOM 1447 C C . VAL A 1 189 ? 1.452 -5.788 -2.319 1.00 95.75 189 VAL A C 1
ATOM 1449 O O . VAL A 1 189 ? 2.177 -6.751 -2.083 1.00 95.75 189 VAL A O 1
ATOM 1452 N N . ILE A 1 190 ? 1.511 -4.664 -1.611 1.00 96.56 190 ILE A N 1
ATOM 1453 C CA . ILE A 1 190 ? 2.383 -4.505 -0.447 1.00 96.56 190 ILE A CA 1
ATOM 1454 C C . ILE A 1 190 ? 1.530 -4.450 0.806 1.00 96.56 190 ILE A C 1
ATOM 1456 O O . ILE A 1 190 ? 0.610 -3.642 0.912 1.00 96.56 190 ILE A O 1
ATOM 1460 N N . THR A 1 191 ? 1.845 -5.318 1.763 1.00 97.81 191 THR A N 1
ATOM 1461 C CA . THR A 1 191 ? 1.209 -5.325 3.080 1.00 97.81 191 THR A CA 1
ATOM 1462 C C . THR A 1 191 ? 2.104 -4.623 4.085 1.00 97.81 191 THR A C 1
ATOM 1464 O O . THR A 1 191 ? 3.306 -4.890 4.144 1.00 97.81 191 THR A O 1
ATOM 1467 N N . THR A 1 192 ? 1.515 -3.756 4.902 1.00 97.31 192 THR A N 1
ATOM 1468 C CA . THR A 1 192 ? 2.226 -3.074 5.983 1.00 97.31 192 THR A CA 1
ATOM 1469 C C . THR A 1 192 ? 1.938 -3.715 7.333 1.00 97.31 192 THR A C 1
ATOM 1471 O O . THR A 1 192 ? 0.832 -4.190 7.619 1.00 97.31 192 THR A O 1
ATOM 1474 N N . PHE A 1 193 ? 2.968 -3.731 8.173 1.00 97.81 193 PHE A N 1
ATOM 1475 C CA . PHE A 1 193 ? 2.910 -4.220 9.539 1.00 97.81 193 PHE A CA 1
ATOM 1476 C C . PHE A 1 193 ? 3.457 -3.174 10.507 1.00 97.81 193 PHE A C 1
ATOM 1478 O O . PHE A 1 193 ? 4.429 -2.472 10.221 1.00 97.81 193 PHE A O 1
ATOM 1485 N N . LEU A 1 194 ? 2.823 -3.103 11.668 1.00 97.56 194 LEU A N 1
ATOM 1486 C CA . LEU A 1 194 ? 3.042 -2.138 12.729 1.00 97.56 194 LEU A CA 1
ATOM 1487 C C . LEU A 1 194 ? 3.608 -2.839 13.959 1.00 97.56 194 LEU A C 1
ATOM 1489 O O . LEU A 1 194 ? 3.394 -4.037 14.179 1.00 97.56 194 LEU A O 1
ATOM 1493 N N . THR A 1 195 ? 4.299 -2.064 14.786 1.00 97.12 195 THR A N 1
ATOM 1494 C CA . THR A 1 195 ? 4.722 -2.513 16.111 1.00 97.12 195 THR A CA 1
ATOM 1495 C C . THR A 1 195 ? 3.510 -2.782 17.001 1.00 97.12 195 THR A C 1
ATOM 1497 O O . THR A 1 195 ? 2.441 -2.179 16.834 1.00 97.12 195 THR A O 1
ATOM 1500 N N . ALA A 1 196 ? 3.679 -3.675 17.976 1.00 91.94 196 ALA A N 1
ATOM 1501 C CA . ALA A 1 196 ? 2.686 -3.874 19.026 1.00 91.94 196 ALA A CA 1
ATOM 1502 C C . ALA A 1 196 ? 2.451 -2.577 19.826 1.00 91.94 196 ALA A C 1
ATOM 1504 O O . ALA A 1 196 ? 3.288 -1.668 19.817 1.00 91.94 196 ALA A O 1
ATOM 1505 N N . GLY A 1 197 ? 1.284 -2.478 20.468 1.00 82.19 197 GLY A N 1
ATOM 1506 C CA . GLY A 1 197 ? 1.030 -1.440 21.468 1.00 82.19 197 GLY A CA 1
ATOM 1507 C C . GLY A 1 197 ? 1.891 -1.645 22.721 1.00 82.19 197 GLY A C 1
ATOM 1508 O O . GLY A 1 197 ? 2.413 -2.748 22.900 1.00 82.19 197 GLY A O 1
ATOM 1509 N N . PRO A 1 198 ? 2.074 -0.597 23.543 1.00 64.69 198 PRO A N 1
ATOM 1510 C CA . PRO A 1 198 ? 2.518 -0.780 24.923 1.00 64.69 198 PRO A CA 1
ATOM 1511 C C . PRO A 1 198 ? 1.547 -1.668 25.715 1.00 64.69 198 PRO A C 1
ATOM 1513 O O . PRO A 1 198 ? 0.361 -1.760 25.312 1.00 64.69 198 PRO A O 1
#

Mean predicted aligned error: 5.51 Å